Protein AF-A0A537UL34-F1 (afdb_monomer_lite)

pLDDT: mean 75.25, std 27.92, range [28.16, 98.88]

Structure (mmCIF, N/CA/C/O backbone):
data_AF-A0A537UL34-F1
#
_entry.id   AF-A0A537UL34-F1
#
loop_
_atom_site.group_PDB
_atom_site.id
_atom_site.type_symbol
_atom_site.label_atom_id
_atom_site.label_alt_id
_atom_site.label_comp_id
_atom_site.label_asym_id
_atom_site.label_entity_id
_atom_site.label_seq_id
_atom_site.pdbx_PDB_ins_code
_atom_site.Cartn_x
_atom_site.Cartn_y
_atom_site.Cartn_z
_atom_site.occupancy
_atom_site.B_iso_or_equiv
_atom_site.auth_seq_id
_atom_site.auth_comp_id
_atom_site.auth_asym_id
_atom_site.auth_atom_id
_atom_site.pdbx_PDB_model_num
ATOM 1 N N . MET A 1 1 ? 27.614 1.076 -24.228 1.00 45.06 1 MET A N 1
ATOM 2 C CA . MET A 1 1 ? 27.995 2.197 -23.346 1.00 45.06 1 MET A CA 1
ATOM 3 C C . MET A 1 1 ? 27.830 3.492 -24.132 1.00 45.06 1 MET A C 1
ATOM 5 O O . MET A 1 1 ? 28.681 3.811 -24.947 1.00 45.06 1 MET A O 1
ATOM 9 N N . GLN A 1 2 ? 26.695 4.164 -23.942 1.00 28.16 2 GLN A N 1
ATOM 10 C CA . GLN A 1 2 ? 26.437 5.573 -24.262 1.00 28.16 2 GLN A CA 1
ATOM 11 C C . GLN A 1 2 ? 25.404 6.067 -23.234 1.00 28.16 2 GLN A C 1
ATOM 13 O O . GLN A 1 2 ? 24.505 5.288 -22.909 1.00 28.16 2 GLN A O 1
ATOM 18 N N . PRO A 1 3 ? 25.527 7.280 -22.670 1.00 38.56 3 PRO A N 1
ATOM 19 C CA . PRO A 1 3 ? 24.549 7.777 -21.715 1.00 38.56 3 PRO A CA 1
ATOM 20 C C . PRO A 1 3 ? 23.365 8.402 -22.462 1.00 38.56 3 PRO A C 1
ATOM 22 O O . PRO A 1 3 ? 23.541 9.311 -23.269 1.00 38.56 3 PRO A O 1
ATOM 25 N N . ILE A 1 4 ? 22.157 7.912 -22.183 1.00 37.34 4 ILE A N 1
ATOM 26 C CA . ILE A 1 4 ? 20.908 8.566 -22.581 1.00 37.34 4 ILE A CA 1
ATOM 27 C C . ILE A 1 4 ? 20.624 9.627 -21.517 1.00 37.34 4 ILE A C 1
ATOM 29 O O . ILE A 1 4 ? 20.385 9.306 -20.353 1.00 37.34 4 ILE A O 1
ATOM 33 N N . ALA A 1 5 ? 20.716 10.895 -21.909 1.00 36.81 5 ALA A N 1
ATOM 34 C CA . ALA A 1 5 ? 20.291 12.020 -21.093 1.00 36.81 5 ALA A CA 1
ATOM 35 C C . ALA A 1 5 ? 18.759 12.000 -20.981 1.00 36.81 5 ALA A C 1
ATOM 37 O O . ALA A 1 5 ? 18.060 12.155 -21.979 1.00 36.81 5 ALA A O 1
ATOM 38 N N . HIS A 1 6 ? 18.240 11.791 -19.772 1.00 42.97 6 HIS A N 1
ATOM 39 C CA . HIS A 1 6 ? 16.836 12.040 -19.463 1.00 42.97 6 HIS A CA 1
ATOM 40 C C . HIS A 1 6 ? 16.703 13.446 -18.876 1.00 42.97 6 HIS A C 1
ATOM 42 O O . HIS A 1 6 ? 16.921 13.673 -17.685 1.00 42.97 6 HIS A O 1
ATOM 48 N N . ASP A 1 7 ? 16.330 14.388 -19.739 1.00 43.25 7 ASP A N 1
ATOM 49 C CA . ASP A 1 7 ? 15.803 15.694 -19.359 1.00 43.25 7 ASP A CA 1
ATOM 50 C C . ASP A 1 7 ? 14.415 15.514 -18.733 1.00 43.25 7 ASP A C 1
ATOM 52 O O . ASP A 1 7 ? 13.407 15.510 -19.433 1.00 43.25 7 ASP A O 1
ATOM 56 N N . ASN A 1 8 ? 14.351 15.312 -17.411 1.00 42.69 8 ASN A N 1
ATOM 57 C CA . ASN A 1 8 ? 13.134 15.581 -16.632 1.00 42.69 8 ASN A CA 1
ATOM 58 C C . ASN A 1 8 ? 13.382 15.683 -15.114 1.00 42.69 8 ASN A C 1
ATOM 60 O O . ASN A 1 8 ? 12.708 15.054 -14.300 1.00 42.69 8 ASN A O 1
ATOM 64 N N . VAL A 1 9 ? 14.326 16.541 -14.702 1.00 45.41 9 VAL A N 1
ATOM 65 C CA . VAL A 1 9 ? 14.494 16.919 -13.282 1.00 45.41 9 VAL A CA 1
ATOM 66 C C . VAL A 1 9 ? 14.360 18.439 -13.043 1.00 45.41 9 VAL A C 1
ATOM 68 O O . VAL A 1 9 ? 15.338 19.071 -12.642 1.00 45.41 9 VAL A O 1
ATOM 71 N N . PRO A 1 10 ? 13.178 19.075 -13.219 1.00 32.47 10 PRO A N 1
ATOM 72 C CA . PRO A 1 10 ? 12.971 20.434 -12.702 1.00 32.47 10 PRO A CA 1
ATOM 73 C C . PRO A 1 10 ? 12.380 20.459 -11.281 1.00 32.47 10 PRO A C 1
ATOM 75 O O . PRO A 1 10 ? 12.634 21.397 -10.530 1.00 32.47 10 PRO A O 1
ATOM 78 N N . ALA A 1 11 ? 11.625 19.434 -10.865 1.00 41.28 11 ALA A N 1
ATOM 79 C CA . ALA A 1 11 ? 10.832 19.506 -9.629 1.00 41.28 11 ALA A CA 1
ATOM 80 C C . ALA A 1 11 ? 11.654 19.320 -8.337 1.00 41.28 11 ALA A C 1
ATOM 82 O O . ALA A 1 11 ? 11.392 19.978 -7.334 1.00 41.28 11 ALA A O 1
ATOM 83 N N . VAL A 1 12 ? 12.694 18.477 -8.358 1.00 38.00 12 VAL A N 1
ATOM 84 C CA . VAL A 1 12 ? 13.489 18.157 -7.152 1.00 38.00 12 VAL A CA 1
ATOM 85 C C . VAL A 1 12 ? 14.507 19.258 -6.814 1.00 38.00 12 VAL A C 1
ATOM 87 O O . VAL A 1 12 ? 14.859 19.449 -5.653 1.00 38.00 12 VAL A O 1
ATOM 90 N N . ARG A 1 13 ? 14.944 20.053 -7.802 1.00 33.69 13 ARG A N 1
ATOM 91 C CA . ARG A 1 13 ? 15.904 21.153 -7.587 1.00 33.69 13 ARG A CA 1
ATOM 92 C C . ARG A 1 13 ? 15.273 22.427 -7.014 1.00 33.69 13 ARG A C 1
ATOM 94 O O . ARG A 1 13 ? 15.979 23.197 -6.369 1.00 33.69 13 ARG A O 1
ATOM 101 N N . ALA A 1 14 ? 13.971 22.643 -7.202 1.00 36.12 14 ALA A N 1
ATOM 102 C CA . ALA A 1 14 ? 13.296 23.864 -6.756 1.00 36.12 14 ALA A CA 1
ATOM 103 C C . ALA A 1 14 ? 13.052 23.917 -5.233 1.00 36.12 14 ALA A C 1
ATOM 105 O O . ALA A 1 14 ? 12.992 25.001 -4.662 1.00 36.12 14 ALA A O 1
ATOM 106 N N . ALA A 1 15 ? 12.975 22.767 -4.554 1.00 37.50 15 ALA A N 1
ATOM 107 C CA . ALA A 1 15 ? 12.691 22.708 -3.116 1.00 37.50 15 ALA A CA 1
ATOM 108 C C . ALA A 1 15 ? 13.912 22.985 -2.212 1.00 37.50 15 ALA A C 1
ATOM 110 O O . ALA A 1 15 ? 13.750 23.207 -1.015 1.00 37.50 15 ALA A O 1
ATOM 111 N N . LEU A 1 16 ? 15.132 22.989 -2.763 1.00 36.75 16 LEU A N 1
ATOM 112 C CA . LEU A 1 16 ? 16.379 23.101 -1.989 1.00 36.75 16 LEU A CA 1
ATOM 113 C C . LEU A 1 16 ? 17.015 24.504 -2.007 1.00 36.75 16 LEU A C 1
ATOM 115 O O . LEU A 1 16 ? 18.078 24.687 -1.419 1.00 36.75 16 LEU A O 1
ATOM 119 N N . LEU A 1 17 ? 16.396 25.499 -2.659 1.00 37.88 17 LEU A N 1
ATOM 120 C CA . LEU A 1 17 ? 17.008 26.820 -2.887 1.00 37.88 17 LEU A CA 1
ATOM 121 C C . LEU A 1 17 ? 16.153 28.036 -2.479 1.00 37.88 17 LEU A C 1
ATOM 123 O O . LEU A 1 17 ? 16.439 29.145 -2.922 1.00 37.88 17 LEU A O 1
ATOM 127 N N . SER A 1 18 ? 15.154 27.896 -1.602 1.00 30.20 18 SER A N 1
ATOM 128 C CA . SER A 1 18 ? 14.473 29.070 -1.020 1.00 30.20 18 SER A CA 1
ATOM 129 C C . SER A 1 18 ? 15.089 29.484 0.326 1.00 30.20 18 SER A C 1
ATOM 131 O O . SER A 1 18 ? 14.966 28.741 1.301 1.00 30.20 18 SER A O 1
ATOM 133 N N . PRO A 1 19 ? 15.700 30.681 0.442 1.00 38.06 19 PRO A N 1
ATOM 134 C CA . PRO A 1 19 ? 16.161 31.218 1.713 1.00 38.06 19 PRO A CA 1
ATOM 135 C C . PRO A 1 19 ? 15.055 32.070 2.346 1.00 38.06 19 PRO A C 1
ATOM 137 O O . PRO A 1 19 ? 15.011 33.281 2.157 1.00 38.06 19 PRO A O 1
ATOM 140 N N . ALA A 1 20 ? 14.153 31.455 3.110 1.00 38.28 20 ALA A N 1
ATOM 141 C CA . ALA A 1 20 ? 13.268 32.192 4.012 1.00 38.28 20 ALA A CA 1
ATOM 142 C C . ALA A 1 20 ? 12.660 31.262 5.067 1.00 38.28 20 ALA A C 1
ATOM 144 O O . ALA A 1 20 ? 11.722 30.534 4.772 1.00 38.28 20 ALA A O 1
ATOM 145 N N . LEU A 1 21 ? 13.206 31.303 6.287 1.00 34.72 21 LEU A N 1
ATOM 146 C CA . LEU A 1 21 ? 12.480 31.286 7.570 1.00 34.72 21 LEU A CA 1
ATOM 147 C C . LEU A 1 21 ? 13.505 31.183 8.705 1.00 34.72 21 LEU A C 1
ATOM 149 O O . LEU A 1 21 ? 13.812 30.124 9.244 1.00 34.72 21 LEU A O 1
ATOM 153 N N . ASN A 1 22 ? 14.069 32.337 9.046 1.00 34.34 22 ASN A N 1
ATOM 154 C CA . ASN A 1 22 ? 14.888 32.520 10.232 1.00 34.34 22 ASN A CA 1
ATOM 155 C C . ASN A 1 22 ? 13.948 32.892 11.390 1.00 34.34 22 ASN A C 1
ATOM 157 O O . ASN A 1 22 ? 13.592 34.057 11.542 1.00 34.34 22 ASN A O 1
ATOM 161 N N . VAL A 1 23 ? 13.514 31.913 12.189 1.00 33.72 23 VAL A N 1
ATOM 162 C CA . VAL A 1 23 ? 12.801 32.163 13.455 1.00 33.72 23 VAL A CA 1
ATOM 163 C C . VAL A 1 23 ? 13.740 31.822 14.606 1.00 33.72 23 VAL A C 1
ATOM 165 O O . VAL A 1 23 ? 13.768 30.717 15.142 1.00 33.72 23 VAL A O 1
ATOM 168 N N . LYS A 1 24 ? 14.550 32.814 14.982 1.00 32.34 24 LYS A N 1
ATOM 169 C CA . LYS A 1 24 ? 15.199 32.884 16.292 1.00 32.34 24 LYS A CA 1
ATOM 170 C C . LYS A 1 24 ? 14.232 33.576 17.251 1.00 32.34 24 LYS A C 1
ATOM 172 O O . LYS A 1 24 ? 14.228 34.798 17.345 1.00 32.34 24 LYS A O 1
ATOM 177 N N . THR A 1 25 ? 13.491 32.793 18.025 1.00 31.88 25 THR A N 1
ATOM 178 C CA . THR A 1 25 ? 12.839 33.294 19.242 1.00 31.88 25 THR A CA 1
ATOM 179 C C . THR A 1 25 ? 13.166 32.337 20.378 1.00 31.88 25 THR A C 1
ATOM 181 O O . THR A 1 25 ? 12.429 31.403 20.671 1.00 31.88 25 THR A O 1
ATOM 184 N N . ARG A 1 26 ? 14.334 32.534 21.002 1.00 33.81 26 ARG A N 1
ATOM 185 C CA . ARG A 1 26 ? 14.644 31.959 22.316 1.00 33.81 26 ARG A CA 1
ATOM 186 C C . ARG A 1 26 ? 14.578 33.071 23.350 1.00 33.81 26 ARG A C 1
ATOM 188 O O . ARG A 1 26 ? 15.404 33.979 23.367 1.00 33.81 26 ARG A O 1
ATOM 195 N N . SER A 1 27 ? 13.564 32.951 24.192 1.00 31.50 27 SER A N 1
ATOM 196 C CA . SER A 1 27 ? 13.316 33.693 25.418 1.00 31.50 27 SER A CA 1
ATOM 197 C C . SER A 1 27 ? 14.549 33.743 26.328 1.00 31.50 27 SER A C 1
ATOM 199 O O . SER A 1 27 ? 15.050 32.708 26.772 1.00 31.50 27 SER A O 1
ATOM 201 N N . ARG A 1 28 ? 14.987 34.958 26.666 1.00 31.55 28 ARG A N 1
ATOM 202 C CA . ARG A 1 28 ? 15.777 35.264 27.862 1.00 31.55 28 ARG A CA 1
ATOM 203 C C . ARG A 1 28 ? 14.984 36.269 28.682 1.00 31.55 28 ARG A C 1
ATOM 205 O O . ARG A 1 28 ? 14.820 37.398 28.247 1.00 31.55 28 ARG A O 1
ATOM 212 N N . LEU A 1 29 ? 14.545 35.849 29.861 1.00 31.16 29 LEU A N 1
ATOM 213 C CA . LEU A 1 29 ? 14.332 36.707 31.023 1.00 31.16 29 LEU A CA 1
ATOM 214 C C . LEU A 1 29 ? 14.460 35.799 32.249 1.00 31.16 29 LEU A C 1
ATOM 216 O O . LEU A 1 29 ? 13.559 35.037 32.585 1.00 31.16 29 LEU A O 1
ATOM 220 N N . GLN A 1 30 ? 15.652 35.819 32.845 1.00 33.12 30 GLN A N 1
ATOM 221 C CA . GLN A 1 30 ? 15.888 35.327 34.196 1.00 33.12 30 GLN A CA 1
ATOM 222 C C . GLN A 1 30 ? 15.667 36.477 35.186 1.00 33.12 30 GLN A C 1
ATOM 224 O O . GLN A 1 30 ? 16.131 37.590 34.958 1.00 33.12 30 GLN A O 1
ATOM 229 N N . SER A 1 31 ? 15.000 36.125 36.287 1.00 31.94 31 SER A N 1
ATOM 230 C CA . SER A 1 31 ? 15.188 36.586 37.671 1.00 31.94 31 SER A CA 1
ATOM 231 C C . SER A 1 31 ? 15.211 38.085 37.999 1.00 31.94 31 SER A C 1
ATOM 233 O O . SER A 1 31 ? 16.190 38.779 37.742 1.00 31.94 31 SER A O 1
ATOM 235 N N . SER A 1 32 ? 14.233 38.522 38.795 1.00 30.08 32 SER A N 1
ATOM 236 C CA . SER A 1 32 ? 14.457 39.111 40.132 1.00 30.08 32 SER A CA 1
ATOM 237 C C . SER A 1 32 ? 13.112 39.456 40.788 1.00 30.08 32 SER A C 1
ATOM 239 O O . SER A 1 32 ? 12.187 39.863 40.094 1.00 30.08 32 SER A O 1
ATOM 241 N N . GLY A 1 33 ? 12.992 39.307 42.115 1.00 28.50 33 GLY A N 1
ATOM 242 C CA . GLY A 1 33 ? 11.906 39.960 42.865 1.00 28.50 33 GLY A CA 1
ATOM 243 C C . GLY A 1 33 ? 11.253 39.170 44.002 1.00 28.50 33 GLY A C 1
ATOM 244 O O . GLY A 1 33 ? 10.164 38.649 43.837 1.00 28.50 33 GLY A O 1
ATOM 245 N N . ARG A 1 34 ? 11.930 39.148 45.156 1.00 30.70 34 ARG A N 1
ATOM 246 C CA . ARG A 1 34 ? 11.415 39.246 46.542 1.00 30.70 34 ARG A CA 1
ATOM 247 C C . ARG A 1 34 ? 10.073 38.602 46.953 1.00 30.70 34 ARG A C 1
ATOM 249 O O . ARG A 1 34 ? 8.994 39.040 46.585 1.00 30.70 34 ARG A O 1
ATOM 256 N N . ALA A 1 35 ? 10.231 37.696 47.923 1.00 31.41 35 ALA A N 1
ATOM 257 C CA . ALA A 1 35 ? 9.459 37.491 49.154 1.00 31.41 35 ALA A CA 1
ATOM 258 C C . ALA A 1 35 ? 8.193 38.344 49.378 1.00 31.41 35 ALA A C 1
ATOM 260 O O . ALA A 1 35 ? 8.270 39.546 49.628 1.00 31.41 35 ALA A O 1
ATOM 261 N N . GLY A 1 36 ? 7.056 37.652 49.461 1.00 30.45 36 GLY A N 1
ATOM 262 C CA . GLY A 1 36 ? 5.841 38.106 50.129 1.00 30.45 36 GLY A CA 1
ATOM 263 C C . GLY A 1 36 ? 5.266 36.945 50.936 1.00 30.45 36 GLY A C 1
ATOM 264 O O . GLY A 1 36 ? 4.825 35.949 50.369 1.00 30.45 36 GLY A O 1
ATOM 265 N N . SER A 1 37 ? 5.337 37.046 52.260 1.00 31.69 37 SER A N 1
ATOM 266 C CA . SER A 1 37 ? 4.681 36.142 53.197 1.00 31.69 37 SER A CA 1
ATOM 267 C C . SER A 1 37 ? 3.180 36.421 53.203 1.00 31.69 37 SER A C 1
ATOM 269 O O . SER A 1 37 ? 2.757 37.559 53.400 1.00 31.69 37 SER A O 1
ATOM 271 N N . VAL A 1 38 ? 2.362 35.384 53.031 1.00 34.00 38 VAL A N 1
ATOM 272 C CA . VAL A 1 38 ? 0.925 35.468 53.305 1.00 34.00 38 VAL A CA 1
ATOM 273 C C . VAL A 1 38 ? 0.593 34.437 54.370 1.00 34.00 38 VAL A C 1
ATOM 275 O O . VAL A 1 38 ? 0.849 33.245 54.221 1.00 34.00 38 VAL A O 1
ATOM 278 N N . ARG A 1 39 ? 0.112 34.976 55.489 1.00 31.16 39 ARG A N 1
ATOM 279 C CA . ARG A 1 39 ? -0.271 34.288 56.714 1.00 31.16 39 ARG A CA 1
ATOM 280 C C . ARG A 1 39 ? -1.448 33.349 56.476 1.00 31.16 39 ARG A C 1
ATOM 282 O O . ARG A 1 39 ? -2.419 33.693 55.812 1.00 31.16 39 ARG A O 1
ATOM 289 N N . GLU A 1 40 ? -1.344 32.204 57.124 1.00 34.22 40 GLU A N 1
ATOM 290 C CA . GLU A 1 40 ? -2.384 31.215 57.349 1.00 34.22 40 GLU A CA 1
ATOM 291 C C . GLU A 1 40 ? -3.442 31.802 58.303 1.00 34.22 40 GLU A C 1
ATOM 293 O O . GLU A 1 40 ? -3.151 32.091 59.466 1.00 34.22 40 GLU A O 1
ATOM 298 N N . GLU A 1 41 ? -4.664 32.036 57.815 1.00 31.44 41 GLU A N 1
ATOM 299 C CA . GLU A 1 41 ? -5.784 32.494 58.646 1.00 31.44 41 GLU A CA 1
ATOM 300 C C . GLU A 1 41 ? -6.770 31.340 58.866 1.00 31.44 41 GLU A C 1
ATOM 302 O O . GLU A 1 41 ? -7.665 31.057 58.071 1.00 31.44 41 GLU A O 1
ATOM 307 N N . SER A 1 42 ? -6.563 30.663 59.994 1.00 33.81 42 SER A N 1
ATOM 308 C CA . SER A 1 42 ? -7.492 29.727 60.621 1.00 33.81 42 SER A CA 1
ATOM 309 C C . SER A 1 42 ? -8.799 30.442 60.973 1.00 33.81 42 SER A C 1
ATOM 311 O O . SER A 1 42 ? -8.865 31.216 61.929 1.00 33.81 42 SER A O 1
ATOM 313 N N . ARG A 1 43 ? -9.865 30.164 60.215 1.00 33.28 43 ARG A N 1
ATOM 314 C CA . ARG A 1 43 ? -11.238 30.525 60.588 1.00 33.28 43 ARG A CA 1
ATOM 315 C C . ARG A 1 43 ? -12.033 29.268 60.905 1.00 33.28 43 ARG A C 1
ATOM 317 O O . ARG A 1 43 ? -12.562 28.593 60.027 1.00 33.28 43 ARG A O 1
ATOM 324 N N . ARG A 1 44 ? -12.125 28.983 62.206 1.00 32.44 44 ARG A N 1
ATOM 325 C CA . ARG A 1 44 ? -13.109 28.066 62.789 1.00 32.44 44 ARG A CA 1
ATOM 326 C C . ARG A 1 44 ? -14.513 28.584 62.474 1.00 32.44 44 ARG A C 1
ATOM 328 O O . ARG A 1 44 ? -14.865 29.684 62.889 1.00 32.44 44 ARG A O 1
ATOM 335 N N . THR A 1 45 ? -15.315 27.780 61.787 1.00 36.03 45 THR A N 1
ATOM 336 C CA . THR A 1 45 ? -16.774 27.948 61.713 1.00 36.03 45 THR A CA 1
ATOM 337 C C . THR A 1 45 ? -17.444 26.864 62.571 1.00 36.03 45 THR A C 1
ATOM 339 O O . THR A 1 45 ? -16.944 25.738 62.622 1.00 36.03 45 THR A O 1
ATOM 342 N N . PRO A 1 46 ? -18.511 27.201 63.318 1.00 33.78 46 PRO A N 1
ATOM 343 C CA . PRO A 1 46 ? -19.094 26.336 64.339 1.00 33.78 46 PRO A CA 1
ATOM 344 C C . PRO A 1 46 ? -19.924 25.193 63.740 1.00 33.78 46 PRO A C 1
ATOM 346 O O . PRO A 1 46 ? -20.445 25.289 62.631 1.00 33.78 46 PRO A O 1
ATOM 349 N N . GLY A 1 47 ? -20.016 24.102 64.503 1.00 34.28 47 GLY A N 1
ATOM 350 C CA . GLY A 1 47 ? -20.598 22.829 64.090 1.00 34.28 47 GLY A CA 1
ATOM 351 C C . GLY A 1 47 ? -22.040 22.922 63.592 1.00 34.28 47 GLY A C 1
ATOM 352 O O . GLY A 1 47 ? -22.883 23.590 64.188 1.00 34.28 47 GLY A O 1
ATOM 353 N N . LEU A 1 48 ? -22.316 22.177 62.520 1.00 33.12 48 LEU A N 1
ATOM 354 C CA . LEU A 1 48 ? -23.656 21.948 62.000 1.00 33.12 48 LEU A CA 1
ATOM 355 C C . LEU A 1 48 ? -23.966 20.448 62.038 1.00 33.12 48 LEU A C 1
ATOM 357 O O . LEU A 1 48 ? -23.188 19.611 61.586 1.00 33.12 48 LEU A O 1
ATOM 361 N N . ALA A 1 49 ? -25.104 20.141 62.652 1.00 36.72 49 ALA A N 1
ATOM 362 C CA . ALA A 1 49 ? -25.567 18.816 63.021 1.00 36.72 49 ALA A CA 1
ATOM 363 C C . ALA A 1 49 ? -25.722 17.853 61.830 1.00 36.72 49 ALA A C 1
ATOM 365 O O . ALA A 1 49 ? -26.301 18.187 60.796 1.00 36.72 49 ALA A O 1
ATOM 366 N N . ILE A 1 50 ? -25.282 16.608 62.034 1.00 34.28 50 ILE A N 1
ATOM 367 C CA . ILE A 1 50 ? -25.510 15.488 61.119 1.00 34.28 50 ILE A CA 1
ATOM 368 C C . ILE A 1 50 ? -27.004 15.132 61.146 1.00 34.28 50 ILE A C 1
ATOM 370 O O . ILE A 1 50 ? -27.477 14.448 62.053 1.00 34.28 50 ILE A O 1
ATOM 374 N N . ARG A 1 51 ? -27.759 15.559 60.128 1.00 36.12 51 ARG A N 1
ATOM 375 C CA . ARG A 1 51 ? -29.035 14.924 59.770 1.00 36.12 51 ARG A CA 1
ATOM 376 C C . ARG A 1 51 ? -28.744 13.759 58.825 1.00 36.12 51 ARG A C 1
ATOM 378 O O . ARG A 1 51 ? -28.255 13.965 57.719 1.00 36.12 51 ARG A O 1
ATOM 385 N N . ARG A 1 52 ? -29.070 12.531 59.246 1.00 37.72 52 ARG A N 1
ATOM 386 C CA . ARG A 1 52 ? -29.106 11.348 58.371 1.00 37.72 52 ARG A CA 1
ATOM 387 C C . ARG A 1 52 ? -30.245 11.507 57.357 1.00 37.72 52 ARG A C 1
ATOM 389 O O . ARG A 1 52 ? -31.379 11.132 57.632 1.00 37.72 52 ARG A O 1
ATOM 396 N N . GLY A 1 53 ? -29.936 12.087 56.203 1.00 34.84 53 GLY A N 1
ATOM 397 C CA . GLY A 1 53 ? -30.772 12.050 55.007 1.00 34.84 53 GLY A CA 1
ATOM 398 C C . GLY A 1 53 ? -30.218 11.016 54.034 1.00 34.84 53 GLY A C 1
ATOM 399 O O . GLY A 1 53 ? -29.053 11.092 53.655 1.00 34.84 53 GLY A O 1
ATOM 400 N N . SER A 1 54 ? -31.042 10.041 53.652 1.00 46.28 54 SER A N 1
ATOM 401 C CA . SER A 1 54 ? -30.757 9.095 52.572 1.00 46.28 54 SER A CA 1
ATOM 402 C C . SER A 1 54 ? -30.675 9.859 51.247 1.00 46.28 54 SER A C 1
ATOM 404 O O . SER A 1 54 ? -31.689 10.114 50.597 1.00 46.28 54 SER A O 1
ATOM 406 N N . ALA A 1 55 ? -29.470 10.291 50.878 1.00 38.72 55 ALA A N 1
ATOM 407 C CA . ALA A 1 55 ? -29.191 10.821 49.556 1.00 38.72 55 ALA A CA 1
ATOM 408 C C . ALA A 1 55 ? -29.059 9.634 48.598 1.00 38.72 55 ALA A C 1
ATOM 410 O O . ALA A 1 55 ? -28.061 8.914 48.614 1.00 38.72 55 ALA A O 1
ATOM 411 N N . ARG A 1 56 ? -30.083 9.414 47.766 1.00 43.19 56 ARG A N 1
ATOM 412 C CA . ARG A 1 56 ? -29.916 8.626 46.541 1.00 43.19 56 ARG A CA 1
ATOM 413 C C . ARG A 1 56 ? -28.815 9.301 45.730 1.00 43.19 56 ARG A C 1
ATOM 415 O O . ARG A 1 56 ? -28.991 10.442 45.309 1.00 43.19 56 ARG A O 1
ATOM 422 N N . LEU A 1 57 ? -27.700 8.601 45.529 1.00 38.25 57 LEU A N 1
ATOM 423 C CA . LEU A 1 57 ? -26.749 8.949 44.481 1.00 38.25 57 LEU A CA 1
ATOM 424 C C . LEU A 1 57 ? -27.514 8.908 43.155 1.00 38.25 57 LEU A C 1
ATOM 426 O O . LEU A 1 57 ? -27.890 7.837 42.681 1.00 38.25 57 LEU A O 1
ATOM 430 N N . LEU A 1 58 ? -27.778 10.076 42.577 1.00 39.22 58 LEU A N 1
ATOM 431 C CA . LEU A 1 58 ? -28.028 10.163 41.146 1.00 39.22 58 LEU A CA 1
ATOM 432 C C . LEU A 1 58 ? -26.712 9.772 40.457 1.00 39.22 58 LEU A C 1
ATOM 434 O O . LEU A 1 58 ? -25.663 10.262 40.888 1.00 39.22 58 LEU A O 1
ATOM 438 N N . PRO A 1 59 ? -26.719 8.896 39.437 1.00 36.75 59 PRO A N 1
ATOM 439 C CA . PRO A 1 59 ? -25.510 8.635 38.680 1.00 36.75 59 PRO A CA 1
ATOM 440 C C . PRO A 1 59 ? -25.083 9.956 38.046 1.00 36.75 59 PRO A C 1
ATOM 442 O O . PRO A 1 59 ? -25.862 10.586 37.327 1.00 36.75 59 PRO A O 1
ATOM 445 N N . LEU A 1 60 ? -23.864 10.395 38.354 1.00 39.47 60 LEU A N 1
ATOM 446 C CA . LEU A 1 60 ? -23.188 11.414 37.568 1.00 39.47 60 LEU A CA 1
ATOM 447 C C . LEU A 1 60 ? -23.193 10.906 36.126 1.00 39.47 60 LEU A C 1
ATOM 449 O O . LEU A 1 60 ? -22.650 9.838 35.851 1.00 39.47 60 LEU A O 1
ATOM 453 N N . MET A 1 61 ? -23.867 11.633 35.233 1.00 36.09 61 MET A N 1
ATOM 454 C CA . MET A 1 61 ? -23.683 11.458 33.798 1.00 36.09 61 MET A CA 1
ATOM 455 C C . MET A 1 61 ? -22.195 11.667 33.541 1.00 36.09 61 MET A C 1
ATOM 457 O O . MET A 1 61 ? -21.701 12.790 33.648 1.00 36.09 61 MET A O 1
ATOM 461 N N . GLU A 1 62 ? -21.478 10.580 33.272 1.00 39.62 62 GLU A N 1
ATOM 462 C CA . GLU A 1 62 ? -20.147 10.655 32.695 1.00 39.62 62 GLU A CA 1
ATOM 463 C C . GLU A 1 62 ? -20.300 11.428 31.387 1.00 39.62 62 GLU A C 1
ATOM 465 O O . GLU A 1 62 ? -20.923 10.972 30.428 1.00 39.62 62 GLU A O 1
ATOM 470 N N . SER A 1 63 ? -19.803 12.661 31.376 1.00 38.19 63 SER A N 1
ATOM 471 C CA . SER A 1 63 ? -19.566 13.365 30.133 1.00 38.19 63 SER A CA 1
ATOM 472 C C . SER A 1 63 ? -18.540 12.536 29.370 1.00 38.19 63 SER A C 1
ATOM 474 O O . SER A 1 63 ? -17.378 12.489 29.779 1.00 38.19 63 SER A O 1
ATOM 476 N N . GLU A 1 64 ? -18.952 11.877 28.288 1.00 45.75 64 GLU A N 1
ATOM 477 C CA . GLU A 1 64 ? -18.030 11.328 27.295 1.00 45.75 64 GLU A CA 1
ATOM 478 C C . GLU A 1 64 ? -17.317 12.507 26.614 1.00 45.75 64 GLU A C 1
ATOM 480 O O . GLU A 1 64 ? -17.638 12.932 25.507 1.00 45.75 64 GLU A O 1
ATOM 485 N N . THR A 1 65 ? -16.362 13.111 27.316 1.00 47.34 65 THR A N 1
ATOM 486 C CA . THR A 1 65 ? -15.357 13.962 26.694 1.00 47.34 65 THR A CA 1
ATOM 487 C C . THR A 1 65 ? -14.509 13.047 25.826 1.00 47.34 65 THR A C 1
ATOM 489 O O . THR A 1 65 ? -13.849 12.151 26.352 1.00 47.34 65 THR A O 1
ATOM 492 N N . GLY A 1 66 ? -14.601 13.255 24.510 1.00 45.75 66 GLY A N 1
ATOM 493 C CA . GLY A 1 66 ? -13.979 12.454 23.460 1.00 45.75 66 GLY A CA 1
ATOM 494 C C . GLY A 1 66 ? -12.563 12.009 23.804 1.00 45.75 66 GLY A C 1
ATOM 495 O O . GLY A 1 66 ? -11.615 12.788 23.751 1.00 45.75 66 GLY A O 1
ATOM 496 N N . MET A 1 67 ? -12.453 10.733 24.151 1.00 43.28 67 MET A N 1
ATOM 497 C CA . MET A 1 67 ? -11.211 9.988 24.238 1.00 43.28 67 MET A CA 1
ATOM 498 C C . MET A 1 67 ? -11.228 9.033 23.046 1.00 43.28 67 MET A C 1
ATOM 500 O O . MET A 1 67 ? -12.213 8.312 22.876 1.00 43.28 67 MET A O 1
ATOM 504 N N . ASP A 1 68 ? -10.189 9.080 22.207 1.00 53.91 68 ASP A N 1
ATOM 505 C CA . ASP A 1 68 ? -10.036 8.269 20.993 1.00 53.91 68 ASP A CA 1
ATOM 506 C C . ASP A 1 68 ? -10.546 6.842 21.200 1.00 53.91 68 ASP A C 1
ATOM 508 O O . ASP A 1 68 ? -9.964 6.042 21.942 1.00 53.91 68 ASP A O 1
ATOM 512 N N . ARG A 1 69 ? -11.658 6.505 20.544 1.00 64.06 69 ARG A N 1
ATOM 513 C CA . ARG A 1 69 ? -12.194 5.151 20.600 1.00 64.06 69 ARG A CA 1
ATOM 514 C C . ARG A 1 69 ? -11.290 4.274 19.741 1.00 64.06 69 ARG A C 1
ATOM 516 O O . ARG A 1 69 ? -11.462 4.181 18.528 1.00 64.06 69 ARG A O 1
ATOM 523 N N . VAL A 1 70 ? -10.304 3.640 20.372 1.00 68.31 70 VAL A N 1
ATOM 524 C CA . VAL A 1 70 ? -9.493 2.599 19.733 1.00 68.31 70 VAL A CA 1
ATOM 525 C C . VAL A 1 70 ? -10.452 1.534 19.202 1.00 68.31 70 VAL A C 1
ATOM 527 O O . VAL A 1 70 ? -11.170 0.902 19.981 1.00 68.31 70 VAL A O 1
ATOM 530 N N . ARG A 1 71 ? -10.495 1.355 17.874 1.00 77.25 71 ARG A N 1
ATOM 531 C CA . ARG A 1 71 ? -11.352 0.339 17.247 1.00 77.25 71 ARG A CA 1
ATOM 532 C C . ARG A 1 71 ? -11.018 -1.029 17.830 1.00 77.25 71 ARG A C 1
ATOM 534 O O . ARG A 1 71 ? -9.848 -1.399 17.952 1.00 77.25 71 ARG A O 1
ATOM 541 N N . SER A 1 72 ? -12.046 -1.805 18.148 1.00 85.12 72 SER A N 1
ATOM 542 C CA . SER A 1 72 ? -11.868 -3.181 18.590 1.00 85.12 72 SER A CA 1
ATOM 543 C C . SER A 1 72 ? -11.150 -4.003 17.516 1.00 85.12 72 SER A C 1
ATOM 545 O O . SER A 1 72 ? -11.255 -3.738 16.314 1.00 85.12 72 SER A O 1
ATOM 547 N N . GLN A 1 73 ? -10.457 -5.064 17.932 1.00 80.81 73 GLN A N 1
ATOM 548 C CA . GLN A 1 73 ? -9.793 -5.981 16.996 1.00 80.81 73 GLN A CA 1
ATOM 549 C C . GLN A 1 73 ? -10.762 -6.542 15.944 1.00 80.81 73 GLN A C 1
ATOM 551 O O . GLN A 1 73 ? -10.398 -6.722 14.784 1.00 80.81 73 GLN A O 1
ATOM 556 N N . ARG A 1 74 ? -12.024 -6.764 16.334 1.00 83.06 74 ARG A N 1
ATOM 557 C CA . ARG A 1 74 ? -13.079 -7.235 15.435 1.00 83.06 74 ARG A CA 1
ATOM 558 C C . ARG A 1 74 ? -13.423 -6.203 14.362 1.00 83.06 74 ARG A C 1
ATOM 560 O O . ARG A 1 74 ? -13.531 -6.571 13.198 1.00 83.06 74 ARG A O 1
ATOM 567 N N . GLU A 1 75 ? -13.563 -4.934 14.732 1.00 85.12 75 GLU A N 1
ATOM 568 C CA . GLU A 1 75 ? -13.849 -3.850 13.782 1.00 85.12 75 GLU A CA 1
ATOM 569 C C . GLU A 1 75 ? -12.690 -3.638 12.802 1.00 85.12 75 GLU A C 1
ATOM 571 O O . GLU A 1 75 ? -12.928 -3.432 11.609 1.00 85.12 75 GLU A O 1
ATOM 576 N N . ARG A 1 76 ? -11.437 -3.756 13.272 1.00 85.88 76 ARG A N 1
ATOM 577 C CA . ARG A 1 76 ? -10.253 -3.713 12.395 1.00 85.88 76 ARG A CA 1
ATOM 578 C C . ARG A 1 76 ? -10.229 -4.898 11.430 1.00 85.88 76 ARG A C 1
ATOM 580 O O . ARG A 1 76 ? -10.044 -4.699 10.234 1.00 85.88 76 ARG A O 1
ATOM 587 N N . ALA A 1 77 ? -10.497 -6.112 11.913 1.00 83.06 77 ALA A N 1
ATOM 588 C CA . ALA A 1 77 ? -10.582 -7.308 11.069 1.00 83.06 77 ALA A CA 1
ATOM 589 C C . ALA A 1 77 ? -11.712 -7.225 10.025 1.00 83.06 77 ALA A C 1
ATOM 591 O O . ALA A 1 77 ? -11.602 -7.780 8.935 1.00 83.06 77 ALA A O 1
ATOM 592 N N . GLN A 1 78 ? -12.795 -6.511 10.338 1.00 88.50 78 GLN A N 1
ATOM 593 C CA . GLN A 1 78 ? -13.902 -6.265 9.414 1.00 88.50 78 GLN A CA 1
ATOM 594 C C . GLN A 1 78 ? -13.619 -5.141 8.406 1.00 88.50 78 GLN A C 1
ATOM 596 O O . GLN A 1 78 ? -14.433 -4.946 7.502 1.00 88.50 78 GLN A O 1
ATOM 601 N N . MET A 1 79 ? -12.496 -4.421 8.537 1.00 93.62 79 MET A N 1
ATOM 602 C CA . MET A 1 79 ? -12.105 -3.297 7.673 1.00 93.62 79 MET A CA 1
ATOM 603 C C . MET A 1 79 ? -13.218 -2.247 7.531 1.00 93.62 79 MET A C 1
ATOM 605 O O . MET A 1 79 ? -13.435 -1.691 6.461 1.00 93.62 79 MET A O 1
ATOM 609 N N . GLY A 1 80 ? -13.992 -2.026 8.601 1.00 85.31 80 GLY A N 1
ATOM 610 C CA . GLY A 1 80 ? -15.118 -1.084 8.592 1.00 85.31 80 GLY A CA 1
ATOM 611 C C . GLY A 1 80 ? -16.282 -1.454 7.660 1.00 85.31 80 GLY A C 1
ATOM 612 O O . GLY A 1 80 ? -17.158 -0.625 7.440 1.00 85.31 80 GLY A O 1
ATOM 613 N N . SER A 1 81 ? -16.317 -2.677 7.122 1.00 91.25 81 SER A N 1
ATOM 614 C CA . SER A 1 81 ? -17.337 -3.137 6.176 1.00 91.25 81 SER A CA 1
ATOM 615 C C . SER A 1 81 ? -18.184 -4.269 6.763 1.00 91.25 81 SER A C 1
ATOM 617 O O . SER A 1 81 ? -17.675 -5.170 7.439 1.00 91.25 81 SER A O 1
ATOM 619 N N . ALA A 1 82 ? -19.481 -4.269 6.445 1.00 91.69 82 ALA A N 1
ATOM 620 C CA . ALA A 1 82 ? -20.414 -5.339 6.802 1.00 91.69 82 ALA A CA 1
ATOM 621 C C . ALA A 1 82 ? -20.342 -6.556 5.856 1.00 91.69 82 ALA A C 1
ATOM 623 O O . ALA A 1 82 ? -20.942 -7.594 6.141 1.00 91.69 82 ALA A O 1
ATOM 624 N N . ASN A 1 83 ? -19.604 -6.459 4.743 1.00 93.19 83 ASN A N 1
ATOM 625 C CA . ASN A 1 83 ? -19.512 -7.538 3.763 1.00 93.19 83 ASN A CA 1
ATOM 626 C C . ASN A 1 83 ? -18.878 -8.786 4.382 1.00 93.19 83 ASN A C 1
ATOM 628 O O . ASN A 1 83 ? -17.873 -8.707 5.092 1.00 93.19 83 ASN A O 1
ATOM 632 N N . ARG A 1 84 ? -19.458 -9.955 4.093 1.00 93.69 84 ARG A N 1
ATOM 633 C CA . ARG A 1 84 ? -18.937 -11.243 4.581 1.00 93.69 84 ARG A CA 1
ATOM 634 C C . ARG A 1 84 ? -17.634 -11.639 3.888 1.00 93.69 84 ARG A C 1
ATOM 636 O O . ARG A 1 84 ? -16.765 -12.218 4.529 1.00 93.69 84 ARG A O 1
ATOM 643 N N . LEU A 1 85 ? -17.517 -11.325 2.599 1.00 95.50 85 LEU A N 1
ATOM 644 C CA . LEU A 1 85 ? -16.297 -11.467 1.809 1.00 95.50 85 LEU A CA 1
ATOM 645 C C . LEU A 1 85 ? -15.670 -10.085 1.642 1.00 95.50 85 LEU A C 1
ATOM 647 O O . LEU A 1 85 ? -16.381 -9.139 1.314 1.00 95.50 85 LEU A O 1
ATOM 651 N N . LYS A 1 86 ? -14.360 -9.987 1.872 1.00 95.50 86 LYS A N 1
ATOM 652 C CA . LYS A 1 86 ? -13.591 -8.756 1.681 1.00 95.50 86 LYS A CA 1
ATOM 653 C C . LYS A 1 86 ? -12.902 -8.799 0.332 1.00 95.50 86 LYS A C 1
ATOM 655 O O . LYS A 1 86 ? -12.258 -9.798 0.008 1.00 95.50 86 LYS A O 1
ATOM 660 N N . LEU A 1 87 ? -13.046 -7.731 -0.436 1.00 97.25 87 LEU A N 1
ATOM 661 C CA . LEU A 1 87 ? -12.419 -7.574 -1.736 1.00 97.25 87 LEU A CA 1
ATOM 662 C C . LEU A 1 87 ? -11.347 -6.495 -1.648 1.00 97.25 87 LEU A C 1
ATOM 664 O O . LEU A 1 87 ? -11.484 -5.507 -0.925 1.00 97.25 87 LEU A O 1
ATOM 668 N N . GLY A 1 88 ? -10.268 -6.690 -2.400 1.00 97.69 88 GLY A N 1
ATOM 669 C CA . GLY A 1 88 ? -9.194 -5.718 -2.453 1.00 97.69 88 GLY A CA 1
ATOM 670 C C . GLY A 1 88 ? -8.474 -5.693 -3.786 1.00 97.69 88 GLY A C 1
ATOM 671 O O . GLY A 1 88 ? -8.486 -6.666 -4.544 1.00 97.69 88 GLY A O 1
ATOM 672 N N . LEU A 1 89 ? -7.848 -4.553 -4.064 1.00 98.19 89 LEU A N 1
ATOM 673 C CA . LEU A 1 89 ? -7.043 -4.337 -5.264 1.00 98.19 89 LEU A CA 1
ATOM 674 C C . LEU A 1 89 ? -5.569 -4.558 -4.941 1.00 98.19 89 LEU A C 1
ATOM 676 O O . LEU A 1 89 ? -5.074 -4.096 -3.912 1.00 98.19 89 LEU A O 1
ATOM 680 N N . PHE A 1 90 ? -4.857 -5.240 -5.836 1.00 98.12 90 PHE A N 1
ATOM 681 C CA . PHE A 1 90 ? -3.476 -5.647 -5.595 1.00 98.12 90 PHE A CA 1
ATOM 682 C C . PHE A 1 90 ? -2.513 -5.148 -6.674 1.00 98.12 90 PHE A C 1
ATOM 684 O O . PHE A 1 90 ? -2.717 -5.382 -7.864 1.00 98.12 90 PHE A O 1
ATOM 691 N N . GLY A 1 91 ? -1.421 -4.509 -6.242 1.00 97.38 91 GLY A N 1
ATOM 692 C CA . GLY A 1 91 ? -0.291 -4.147 -7.104 1.00 97.38 91 GLY A CA 1
ATOM 693 C C . GLY A 1 91 ? -0.480 -2.896 -7.959 1.00 97.38 91 GLY A C 1
ATOM 694 O O . GLY A 1 91 ? 0.236 -2.726 -8.940 1.00 97.38 91 GLY A O 1
ATOM 695 N N . ALA A 1 92 ? -1.410 -2.013 -7.588 1.00 97.75 92 ALA A N 1
ATOM 696 C CA . ALA A 1 92 ? -1.611 -0.734 -8.271 1.00 97.75 92 ALA A CA 1
ATOM 697 C C . ALA A 1 92 ? -0.414 0.230 -8.132 1.00 97.75 92 ALA A C 1
ATOM 699 O O . ALA A 1 92 ? -0.264 1.133 -8.947 1.00 97.75 92 ALA A O 1
ATOM 700 N N . ASN A 1 93 ? 0.459 0.017 -7.141 1.00 98.12 93 ASN A N 1
ATOM 701 C CA . ASN A 1 93 ? 1.653 0.828 -6.884 1.00 98.12 93 ASN A CA 1
ATOM 702 C C . ASN A 1 93 ? 2.823 0.571 -7.856 1.00 98.12 93 ASN A C 1
ATOM 704 O O . ASN A 1 93 ? 3.902 1.129 -7.658 1.00 98.12 93 ASN A O 1
ATOM 708 N N . CYS A 1 94 ? 2.649 -0.312 -8.843 1.00 97.88 94 CYS A N 1
ATOM 709 C CA . CYS A 1 94 ? 3.669 -0.646 -9.830 1.00 97.88 94 CYS A CA 1
ATOM 710 C C . CYS A 1 94 ? 3.149 -0.390 -11.245 1.00 97.88 94 CYS A C 1
ATOM 712 O O . CYS A 1 94 ? 2.014 -0.763 -11.562 1.00 97.88 94 CYS A O 1
ATOM 714 N N . SER A 1 95 ? 3.995 0.156 -12.120 1.00 96.62 95 SER A N 1
ATOM 715 C CA . SER A 1 95 ? 3.662 0.296 -13.538 1.00 96.62 95 SER A CA 1
ATOM 716 C C . SER A 1 95 ? 3.332 -1.063 -14.168 1.00 96.62 95 SER A C 1
ATOM 718 O O . SER A 1 95 ? 3.847 -2.115 -13.779 1.00 96.62 95 SER A O 1
ATOM 720 N N . SER A 1 96 ? 2.405 -1.070 -15.125 1.00 96.38 96 SER A N 1
ATOM 721 C CA . SER A 1 96 ? 1.776 -2.262 -15.724 1.00 96.38 96 SER A CA 1
ATOM 722 C C . SER A 1 96 ? 0.984 -3.166 -14.768 1.00 96.38 96 SER A C 1
ATOM 724 O O . SER A 1 96 ? 0.432 -4.182 -15.198 1.00 96.38 96 SER A O 1
ATOM 726 N N . GLY A 1 97 ? 0.902 -2.830 -13.477 1.00 94.31 97 GLY A N 1
ATOM 727 C CA . GLY A 1 97 ? 0.139 -3.576 -12.481 1.00 94.31 97 GLY A CA 1
ATOM 728 C C . GLY A 1 97 ? 0.498 -5.064 -12.483 1.00 94.31 97 GLY A C 1
ATOM 729 O O . GLY A 1 97 ? 1.598 -5.466 -12.100 1.00 94.31 97 GLY A O 1
ATOM 730 N N . ARG A 1 98 ? -0.434 -5.914 -12.927 1.00 93.88 98 ARG A N 1
ATOM 731 C CA . ARG A 1 98 ? -0.274 -7.380 -12.983 1.00 93.88 98 ARG A CA 1
ATOM 732 C C . ARG A 1 98 ? -0.166 -7.962 -14.399 1.00 93.88 98 ARG A C 1
ATOM 734 O O . ARG A 1 98 ? -0.180 -9.181 -14.530 1.00 93.88 98 ARG A O 1
ATOM 741 N N . ALA A 1 99 ? -0.026 -7.128 -15.429 1.00 94.00 99 ALA A N 1
ATOM 742 C CA . ALA A 1 99 ? 0.034 -7.568 -16.821 1.00 94.00 99 ALA A CA 1
ATOM 743 C C . ALA A 1 99 ? 1.411 -7.305 -17.448 1.00 94.00 99 ALA A C 1
ATOM 745 O O . ALA A 1 99 ? 1.873 -6.169 -17.494 1.00 94.00 99 ALA A O 1
ATOM 746 N N . VAL A 1 100 ? 2.048 -8.347 -17.984 1.00 95.19 100 VAL A N 1
ATOM 747 C CA . VAL A 1 100 ? 3.256 -8.216 -18.813 1.00 95.19 100 VAL A CA 1
ATOM 748 C C . VAL A 1 100 ? 2.802 -7.955 -20.247 1.00 95.19 100 VAL A C 1
ATOM 750 O O . VAL A 1 100 ? 2.332 -8.867 -20.921 1.00 95.19 100 VAL A O 1
ATOM 753 N N . THR A 1 101 ? 2.853 -6.701 -20.694 1.00 94.94 101 THR A N 1
ATOM 754 C CA . THR A 1 101 ? 2.261 -6.300 -21.977 1.00 94.94 101 THR A CA 1
ATOM 755 C C . THR A 1 101 ? 2.927 -5.061 -22.571 1.00 94.94 101 THR A C 1
ATOM 757 O O . THR A 1 101 ? 3.552 -4.281 -21.854 1.00 94.94 101 THR A O 1
ATOM 760 N N . MET A 1 102 ? 2.759 -4.891 -23.884 1.00 95.19 102 MET A N 1
ATOM 761 C CA . MET A 1 102 ? 3.216 -3.739 -24.670 1.00 95.19 102 MET A CA 1
ATOM 762 C C . MET A 1 102 ? 2.078 -2.802 -25.092 1.00 95.19 102 MET A C 1
ATOM 764 O O . MET A 1 102 ? 2.337 -1.837 -25.808 1.00 95.19 102 MET A O 1
ATOM 768 N N . VAL A 1 103 ? 0.824 -3.078 -24.706 1.00 96.75 103 VAL A N 1
ATOM 769 C CA . VAL A 1 103 ? -0.291 -2.191 -25.080 1.00 96.75 103 VAL A CA 1
ATOM 770 C C . VAL A 1 103 ? -0.091 -0.798 -24.467 1.00 96.75 103 VAL A C 1
ATOM 772 O O . VAL A 1 103 ? 0.308 -0.708 -23.300 1.00 96.75 103 VAL A O 1
ATOM 775 N N . PRO A 1 104 ? -0.336 0.289 -25.220 1.00 93.56 104 PRO A N 1
ATOM 776 C CA . PRO A 1 104 ? -0.087 1.644 -24.736 1.00 93.56 104 PRO A CA 1
ATOM 777 C C . PRO A 1 104 ? -1.002 2.041 -23.568 1.00 93.56 104 PRO A C 1
ATOM 779 O O . PRO A 1 104 ? -0.596 2.833 -22.725 1.00 93.56 104 PRO A O 1
ATOM 782 N N . GLU A 1 105 ? -2.191 1.445 -23.458 1.00 95.12 105 GLU A N 1
ATOM 783 C CA . GLU A 1 105 ? -3.173 1.679 -22.389 1.00 95.12 105 GLU A CA 1
ATOM 784 C C . GLU A 1 105 ? -2.881 0.888 -21.105 1.00 95.12 105 GLU A C 1
ATOM 786 O O . GLU A 1 105 ? -3.706 0.855 -20.187 1.00 95.12 105 GLU A O 1
ATOM 791 N N . ARG A 1 106 ? -1.736 0.198 -21.027 1.00 95.25 106 ARG A N 1
ATOM 792 C CA . ARG A 1 106 ? -1.342 -0.528 -19.816 1.00 95.25 106 ARG A CA 1
ATOM 793 C C . ARG A 1 106 ? -1.357 0.410 -18.609 1.00 95.25 106 ARG A C 1
ATOM 795 O O . ARG A 1 106 ? -1.047 1.593 -18.720 1.00 95.25 106 ARG A O 1
ATOM 802 N N . TRP A 1 107 ? -1.668 -0.151 -17.442 1.00 97.44 107 TRP A N 1
ATOM 803 C CA . TRP A 1 107 ? -1.700 0.604 -16.192 1.00 97.44 107 TRP A CA 1
ATOM 804 C C . TRP A 1 107 ? -0.419 1.425 -16.010 1.00 97.44 107 TRP A C 1
ATOM 806 O O . TRP A 1 107 ? 0.677 0.865 -16.015 1.00 97.44 107 TRP A O 1
ATOM 816 N N . SER A 1 108 ? -0.553 2.737 -15.843 1.00 96.31 108 SER A N 1
ATOM 817 C CA . SER A 1 108 ? 0.593 3.636 -15.693 1.00 96.31 108 SER A CA 1
ATOM 818 C C . SER A 1 108 ? 1.340 3.384 -14.380 1.00 96.31 108 SER A C 1
ATOM 820 O O . SER A 1 108 ? 2.564 3.393 -14.352 1.00 96.31 108 SER A O 1
ATOM 822 N N . GLY A 1 109 ? 0.611 3.127 -13.288 1.00 95.69 109 GLY A N 1
ATOM 823 C CA . GLY A 1 109 ? 1.169 3.137 -11.938 1.00 95.69 109 GLY A CA 1
ATOM 824 C C . GLY A 1 109 ? 1.554 4.530 -11.442 1.00 95.69 109 GLY A C 1
ATOM 825 O O . GLY A 1 109 ? 2.283 4.622 -10.463 1.00 95.69 109 GLY A O 1
ATOM 826 N N . SER A 1 110 ? 1.084 5.608 -12.081 1.00 97.56 110 SER A N 1
ATOM 827 C CA . SER A 1 110 ? 1.386 6.980 -11.655 1.00 97.56 110 SER A CA 1
ATOM 828 C C . SER A 1 110 ? 0.707 7.326 -10.321 1.00 97.56 110 SER A C 1
ATOM 830 O O . SER A 1 110 ? -0.298 6.720 -9.940 1.00 97.56 110 SER A O 1
ATOM 832 N N . TRP A 1 111 ? 1.227 8.324 -9.598 1.00 98.38 111 TRP A N 1
ATOM 833 C CA . TRP A 1 111 ? 0.600 8.779 -8.351 1.00 98.38 111 TRP A CA 1
ATOM 834 C C . TRP A 1 111 ? -0.839 9.299 -8.555 1.00 98.38 111 TRP A C 1
ATOM 836 O O . TRP A 1 111 ? -1.726 8.840 -7.830 1.00 98.38 111 TRP A O 1
ATOM 846 N N . PRO A 1 112 ? -1.122 10.188 -9.535 1.00 98.56 112 PRO A N 1
ATOM 847 C CA . PRO A 1 112 ? -2.493 10.614 -9.823 1.00 98.56 112 PRO A CA 1
ATOM 848 C C . PRO A 1 112 ? -3.447 9.450 -10.103 1.00 98.56 112 PRO A C 1
ATOM 850 O O . PRO A 1 112 ? -4.555 9.434 -9.567 1.00 98.56 112 PRO A O 1
ATOM 853 N N . ASP A 1 113 ? -3.002 8.449 -10.866 1.00 98.25 113 ASP A N 1
ATOM 854 C CA . ASP A 1 113 ? -3.830 7.283 -11.185 1.00 98.25 113 ASP A CA 1
ATOM 855 C C . ASP A 1 113 ? -4.064 6.403 -9.953 1.00 98.25 113 ASP A C 1
ATOM 857 O O . ASP A 1 113 ? -5.181 5.935 -9.734 1.00 98.25 113 ASP A O 1
ATOM 861 N N . CYS A 1 114 ? -3.056 6.236 -9.087 1.00 98.62 114 CYS A N 1
ATOM 862 C CA . CYS A 1 114 ? -3.225 5.554 -7.801 1.00 98.62 114 CYS A CA 1
ATOM 863 C C . CYS A 1 114 ? -4.290 6.238 -6.932 1.00 98.62 114 CYS A C 1
ATOM 865 O O . CYS A 1 114 ? -5.144 5.555 -6.368 1.00 98.62 114 CYS A O 1
ATOM 867 N N . VAL A 1 115 ? -4.262 7.572 -6.832 1.00 98.81 115 VAL A N 1
ATOM 868 C CA . VAL A 1 115 ? -5.253 8.341 -6.060 1.00 98.81 115 VAL A CA 1
ATOM 869 C C . VAL A 1 115 ? -6.643 8.220 -6.680 1.00 98.81 115 VAL A C 1
ATOM 871 O O . VAL A 1 115 ? -7.614 8.006 -5.953 1.00 98.81 115 VAL A O 1
ATOM 874 N N . ALA A 1 116 ? -6.753 8.331 -8.006 1.00 98.75 116 ALA A N 1
ATOM 875 C CA . ALA A 1 116 ? -8.022 8.178 -8.711 1.00 98.75 116 ALA A CA 1
ATOM 876 C C . ALA A 1 116 ? -8.621 6.781 -8.484 1.00 98.75 116 ALA A C 1
ATOM 878 O O . ALA A 1 116 ? -9.786 6.663 -8.104 1.00 98.75 116 ALA A O 1
ATOM 879 N N . LEU A 1 117 ? -7.811 5.727 -8.628 1.00 98.69 117 LEU A N 1
ATOM 880 C CA . LEU A 1 117 ? -8.223 4.348 -8.367 1.00 98.69 117 LEU A CA 1
ATOM 881 C C . LEU A 1 117 ? -8.651 4.144 -6.913 1.00 98.69 117 LEU A C 1
ATOM 883 O O . LEU A 1 117 ? -9.683 3.524 -6.669 1.00 98.69 117 LEU A O 1
ATOM 887 N N . ALA A 1 118 ? -7.891 4.677 -5.956 1.00 98.75 118 ALA A N 1
ATOM 888 C CA . ALA A 1 118 ? -8.205 4.552 -4.538 1.00 98.75 118 ALA A CA 1
ATOM 889 C C . ALA A 1 118 ? -9.540 5.216 -4.186 1.00 98.75 118 ALA A C 1
ATOM 891 O O . ALA A 1 118 ? -10.333 4.626 -3.458 1.00 98.75 118 ALA A O 1
ATOM 892 N N . LYS A 1 119 ? -9.830 6.398 -4.741 1.00 98.75 119 LYS A N 1
ATOM 893 C CA . LYS A 1 119 ? -11.122 7.074 -4.548 1.00 98.75 119 LYS A CA 1
ATOM 894 C C . LYS A 1 119 ? -12.279 6.287 -5.155 1.00 98.75 119 LYS A C 1
ATOM 896 O O . LYS A 1 119 ? -13.275 6.073 -4.474 1.00 98.75 119 LYS A O 1
ATOM 901 N N . MET A 1 120 ? -12.120 5.784 -6.382 1.00 98.69 120 MET A N 1
ATOM 902 C CA . MET A 1 120 ? -13.137 4.932 -7.011 1.00 98.69 120 MET A CA 1
ATOM 903 C C . MET A 1 120 ? -13.392 3.654 -6.200 1.00 98.69 120 MET A C 1
ATOM 905 O O . MET A 1 120 ? -14.539 3.263 -6.009 1.00 98.69 120 MET A O 1
ATOM 909 N N . ALA A 1 121 ? -12.335 3.012 -5.694 1.00 98.31 121 ALA A N 1
ATOM 910 C CA . ALA A 1 121 ? -12.442 1.821 -4.855 1.00 98.31 121 ALA A CA 1
ATOM 911 C C . ALA A 1 121 ? -13.152 2.123 -3.525 1.00 98.31 121 ALA A C 1
ATOM 913 O O . ALA A 1 121 ? -14.053 1.384 -3.127 1.00 98.31 121 ALA A O 1
ATOM 914 N N . ASP A 1 122 ? -12.780 3.229 -2.876 1.00 97.94 122 ASP A N 1
ATOM 915 C CA . ASP A 1 122 ? -13.395 3.707 -1.639 1.00 97.94 122 ASP A CA 1
ATOM 916 C C . ASP A 1 122 ? -14.899 3.948 -1.836 1.00 97.94 122 ASP A C 1
ATOM 918 O O . ASP A 1 122 ? -15.721 3.402 -1.097 1.00 97.94 122 ASP A O 1
ATOM 922 N N . GLU A 1 123 ? -15.277 4.700 -2.875 1.00 97.56 123 GLU A N 1
ATOM 923 C CA . GLU A 1 123 ? -16.666 4.985 -3.270 1.00 97.56 123 GLU A CA 1
ATOM 924 C C . GLU A 1 123 ? -17.463 3.721 -3.606 1.00 97.56 123 GLU A C 1
ATOM 926 O O . GLU A 1 123 ? -18.608 3.591 -3.172 1.00 97.56 123 GLU A O 1
ATOM 931 N N . ALA A 1 124 ? -16.848 2.762 -4.300 1.00 97.06 124 ALA A N 1
ATOM 932 C CA . ALA A 1 124 ? -17.465 1.485 -4.651 1.00 97.06 124 ALA A CA 1
ATOM 933 C C . ALA A 1 124 ? -17.614 0.517 -3.460 1.00 97.06 124 ALA A C 1
ATOM 935 O O . ALA A 1 124 ? -18.256 -0.525 -3.596 1.00 97.06 124 ALA A O 1
ATOM 936 N N . GLY A 1 125 ? -17.030 0.833 -2.300 1.00 96.06 125 GLY A N 1
ATOM 937 C CA . GLY A 1 125 ? -17.081 -0.019 -1.112 1.00 96.06 125 GLY A CA 1
ATOM 938 C C . GLY A 1 125 ? -16.116 -1.207 -1.152 1.00 96.06 125 GLY A C 1
ATOM 939 O O . GLY A 1 125 ? -16.340 -2.186 -0.441 1.00 96.06 125 GLY A O 1
ATOM 940 N N . ILE A 1 126 ? -15.052 -1.131 -1.958 1.00 97.62 126 ILE A N 1
ATOM 941 C CA . ILE A 1 126 ? -13.920 -2.063 -1.879 1.00 97.62 126 ILE A CA 1
ATOM 942 C C . ILE A 1 126 ? -13.192 -1.828 -0.557 1.00 97.62 126 ILE A C 1
ATOM 944 O O . ILE A 1 126 ? -12.917 -0.688 -0.186 1.00 97.62 126 ILE A O 1
ATOM 948 N N . GLU A 1 127 ? -12.872 -2.898 0.169 1.00 98.00 127 GLU A N 1
ATOM 949 C CA . GLU A 1 127 ? -12.370 -2.744 1.531 1.00 98.00 127 GLU A CA 1
ATOM 950 C C . GLU A 1 127 ? -10.905 -2.367 1.614 1.00 98.00 127 GLU A C 1
ATOM 952 O O . GLU A 1 127 ? -10.539 -1.618 2.522 1.00 98.00 127 GLU A O 1
ATOM 957 N N . PHE A 1 128 ? -10.064 -2.878 0.711 1.00 98.56 128 PHE A N 1
ATOM 958 C CA . PHE A 1 128 ? -8.640 -2.607 0.829 1.00 98.56 128 PHE A CA 1
ATOM 959 C 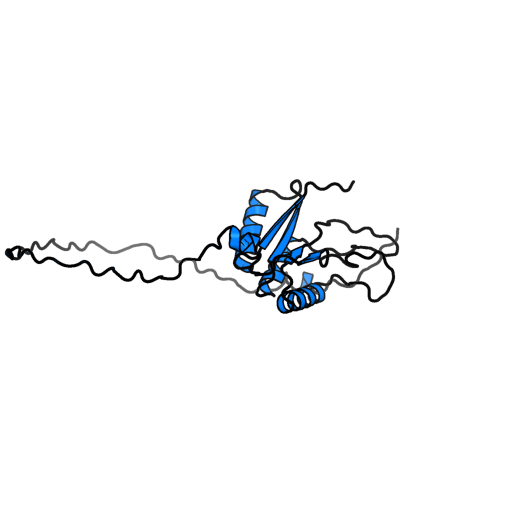C . PHE A 1 128 ? -7.852 -2.506 -0.471 1.00 98.56 128 PHE A C 1
ATOM 961 O O . PHE A 1 128 ? -8.205 -3.054 -1.514 1.00 98.56 128 PHE A O 1
ATOM 968 N N . MET A 1 129 ? -6.708 -1.834 -0.372 1.00 98.62 129 MET A N 1
ATOM 969 C CA . MET A 1 129 ? -5.649 -1.875 -1.374 1.00 98.62 129 MET A CA 1
ATOM 970 C C . MET A 1 129 ? -4.360 -2.423 -0.768 1.00 98.62 129 MET A C 1
ATOM 972 O O . MET A 1 129 ? -3.960 -2.045 0.33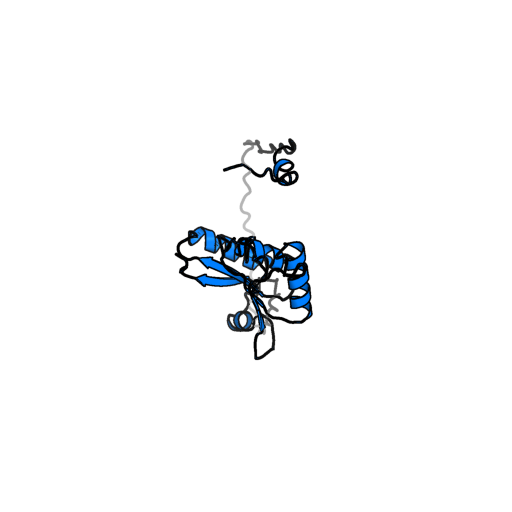5 1.00 98.62 129 MET A O 1
ATOM 976 N N . LEU A 1 130 ? -3.702 -3.309 -1.512 1.00 98.56 130 LEU A N 1
ATOM 977 C CA . LEU A 1 130 ? -2.459 -3.967 -1.123 1.00 98.56 130 LEU A CA 1
ATOM 978 C C . LEU A 1 130 ? -1.360 -3.675 -2.164 1.00 98.56 130 LEU A C 1
ATOM 980 O O . LEU A 1 130 ? -1.531 -3.997 -3.345 1.00 98.56 130 LEU A O 1
ATOM 984 N N . PRO A 1 131 ? -0.223 -3.080 -1.768 1.00 98.25 131 PRO A N 1
ATOM 985 C CA . PRO A 1 131 ? 0.891 -2.832 -2.672 1.00 98.25 131 PRO A CA 1
ATOM 986 C C . PRO A 1 131 ? 1.845 -4.027 -2.753 1.00 98.25 131 PRO A C 1
ATOM 988 O O . PRO A 1 131 ? 1.950 -4.846 -1.837 1.00 98.25 131 PRO A O 1
ATOM 991 N N . ILE A 1 132 ? 2.609 -4.090 -3.839 1.00 97.31 132 ILE A N 1
ATOM 992 C CA . ILE A 1 132 ? 3.755 -4.991 -3.981 1.00 97.31 132 ILE A CA 1
ATOM 993 C C . ILE A 1 132 ? 4.985 -4.290 -3.394 1.00 97.31 132 ILE A C 1
ATOM 995 O O . ILE A 1 132 ? 5.304 -3.174 -3.795 1.00 97.31 132 ILE A O 1
ATOM 999 N N . GLY A 1 133 ? 5.710 -4.958 -2.492 1.00 95.19 133 GLY A N 1
ATOM 1000 C CA . GLY A 1 133 ? 6.972 -4.459 -1.923 1.00 95.19 133 GLY A CA 1
ATOM 1001 C C . GLY A 1 133 ? 8.165 -4.584 -2.877 1.00 95.19 133 GLY A C 1
ATOM 1002 O O . GLY A 1 133 ? 9.184 -5.168 -2.525 1.00 95.19 133 GLY A O 1
ATOM 1003 N N . ARG A 1 134 ? 8.034 -4.125 -4.120 1.00 93.88 134 ARG A N 1
ATOM 1004 C CA . ARG A 1 134 ? 9.092 -4.261 -5.124 1.00 93.88 134 ARG A CA 1
ATOM 1005 C C . ARG A 1 134 ? 10.079 -3.102 -5.030 1.00 93.88 134 ARG A C 1
ATOM 1007 O O . ARG A 1 134 ? 9.675 -1.950 -5.060 1.00 93.88 134 ARG A O 1
ATOM 1014 N N . TRP A 1 135 ? 11.365 -3.442 -4.992 1.00 90.38 135 TRP A N 1
ATOM 1015 C CA . TRP A 1 135 ? 12.475 -2.480 -5.018 1.00 90.38 135 TRP A CA 1
ATOM 1016 C C . TRP A 1 135 ? 13.128 -2.339 -6.394 1.00 90.38 135 TRP A C 1
ATOM 1018 O O . TRP A 1 135 ? 13.780 -1.339 -6.674 1.00 90.38 135 TRP A O 1
ATOM 1028 N N . LYS A 1 136 ? 12.979 -3.358 -7.248 1.00 90.31 136 LYS A N 1
ATOM 1029 C CA . LYS A 1 136 ? 13.557 -3.401 -8.591 1.00 90.31 136 LYS A CA 1
ATOM 1030 C C . LYS A 1 136 ? 12.569 -4.015 -9.580 1.00 90.31 136 LYS A C 1
ATOM 1032 O O . LYS A 1 136 ? 12.067 -5.123 -9.350 1.00 90.31 136 LYS A O 1
ATOM 1037 N N . GLY A 1 137 ? 12.302 -3.283 -10.659 1.00 89.44 137 GLY A N 1
ATOM 1038 C CA . GLY A 1 137 ? 11.499 -3.734 -11.793 1.00 89.44 137 GLY A CA 1
ATOM 1039 C C . GLY A 1 137 ? 12.167 -4.829 -12.620 1.00 89.44 137 GLY A C 1
ATOM 1040 O O . GLY A 1 137 ? 13.339 -5.154 -12.421 1.00 89.44 137 GLY A O 1
ATOM 1041 N N . TYR A 1 138 ? 11.412 -5.413 -13.551 1.00 92.38 138 TYR A N 1
ATOM 1042 C CA . TYR A 1 138 ? 11.908 -6.514 -14.381 1.00 92.38 138 TYR A CA 1
ATOM 1043 C C . TYR A 1 138 ? 12.749 -6.051 -15.578 1.00 92.38 138 TYR A C 1
ATOM 1045 O O . TYR A 1 138 ? 13.528 -6.843 -16.108 1.00 92.38 138 TYR A O 1
ATOM 1053 N N . GLY A 1 139 ? 12.622 -4.789 -16.004 1.00 91.62 139 GLY A N 1
ATOM 1054 C CA . GLY A 1 139 ? 13.259 -4.304 -17.225 1.00 91.62 139 GLY A CA 1
ATOM 1055 C C . GLY A 1 139 ? 12.751 -5.037 -18.471 1.00 91.62 139 GLY A C 1
ATOM 1056 O O . GLY A 1 139 ? 11.606 -5.497 -18.535 1.00 91.62 139 GLY A O 1
ATOM 1057 N N . GLY A 1 140 ? 13.620 -5.160 -19.476 1.00 93.56 140 GLY A N 1
ATOM 1058 C CA . GLY A 1 140 ? 13.273 -5.763 -20.763 1.00 93.56 140 GLY A CA 1
ATOM 1059 C C . GLY A 1 140 ? 12.337 -4.883 -21.595 1.00 93.56 140 GLY A C 1
ATOM 1060 O O . GLY A 1 140 ? 12.081 -3.731 -21.261 1.00 93.56 140 GLY A O 1
ATOM 1061 N N . VAL A 1 141 ? 11.825 -5.432 -22.698 1.00 94.00 141 VAL A N 1
ATOM 1062 C CA . VAL A 1 141 ? 11.040 -4.666 -23.686 1.00 94.00 141 VAL A CA 1
ATOM 1063 C C . VAL A 1 141 ? 9.745 -4.109 -23.087 1.00 94.00 141 VAL A C 1
ATOM 1065 O O . VAL A 1 141 ? 9.359 -2.989 -23.400 1.00 94.00 141 VAL A O 1
ATOM 1068 N N . THR A 1 142 ? 9.101 -4.866 -22.193 1.00 92.19 142 THR A N 1
ATOM 1069 C CA . THR A 1 142 ? 7.872 -4.438 -21.512 1.00 92.19 142 THR A CA 1
ATOM 1070 C C . THR A 1 142 ? 8.124 -3.547 -20.310 1.00 92.19 142 THR A C 1
ATOM 1072 O O . THR A 1 142 ? 7.177 -2.944 -19.832 1.00 92.19 142 THR A O 1
ATOM 1075 N N . ASP A 1 143 ? 9.337 -3.512 -19.755 1.00 93.12 143 ASP A N 1
ATOM 1076 C CA . ASP A 1 143 ? 9.643 -2.836 -18.485 1.00 93.12 143 ASP A CA 1
ATOM 1077 C C . ASP A 1 143 ? 8.554 -3.030 -17.404 1.00 93.12 143 ASP A C 1
ATOM 1079 O O . ASP A 1 143 ? 7.990 -2.095 -16.832 1.00 93.12 143 ASP A O 1
ATOM 1083 N N . TYR A 1 144 ? 8.152 -4.291 -17.211 1.00 94.19 144 TYR A N 1
ATOM 1084 C CA . TYR A 1 144 ? 7.039 -4.653 -16.335 1.00 94.19 144 TYR A CA 1
ATOM 1085 C C . TYR A 1 144 ? 7.398 -4.316 -14.886 1.00 94.19 144 TYR A C 1
ATOM 1087 O O . TYR A 1 144 ? 8.443 -4.746 -14.389 1.00 94.19 144 TYR A O 1
ATOM 1095 N N . GLN A 1 145 ? 6.532 -3.558 -14.204 1.00 95.62 145 GLN A N 1
ATOM 1096 C CA . GLN A 1 145 ? 6.796 -3.040 -12.857 1.00 95.62 145 GLN A CA 1
ATOM 1097 C C . GLN A 1 145 ? 8.141 -2.298 -12.762 1.00 95.62 145 GLN A C 1
ATOM 1099 O O . GLN A 1 145 ? 8.809 -2.389 -11.734 1.00 95.62 145 GLN A O 1
ATOM 1104 N N . GLY A 1 146 ? 8.553 -1.620 -13.842 1.00 94.19 146 GLY A N 1
ATOM 1105 C CA . GLY A 1 146 ? 9.778 -0.816 -13.920 1.00 94.19 146 GLY A CA 1
ATOM 1106 C C . GLY A 1 146 ? 9.789 0.358 -12.943 1.00 94.19 146 GLY A C 1
ATOM 1107 O O . GLY A 1 146 ? 10.810 0.643 -12.320 1.00 94.19 146 GLY A O 1
ATOM 1108 N N . GLU A 1 147 ? 8.623 0.973 -12.740 1.00 94.81 147 GLU A N 1
ATOM 1109 C CA . GLU A 1 147 ? 8.409 2.074 -11.802 1.00 94.81 147 GLU A CA 1
ATOM 1110 C C . GLU A 1 147 ? 7.550 1.590 -10.633 1.00 94.81 147 GLU A C 1
ATOM 1112 O O . GLU A 1 147 ? 6.491 0.978 -10.824 1.00 94.81 147 GLU A O 1
ATOM 1117 N N . THR A 1 148 ? 8.016 1.842 -9.410 1.00 96.25 148 THR A N 1
ATOM 1118 C CA . THR A 1 148 ? 7.389 1.339 -8.183 1.00 96.25 148 THR A CA 1
ATOM 1119 C C . THR A 1 148 ? 7.489 2.355 -7.054 1.00 96.25 148 THR A C 1
ATOM 1121 O O . THR A 1 148 ? 8.553 2.936 -6.844 1.00 96.25 148 THR A O 1
ATOM 1124 N N . PHE A 1 149 ? 6.418 2.517 -6.277 1.00 97.81 149 PHE A N 1
ATOM 1125 C CA . PHE A 1 149 ? 6.450 3.324 -5.053 1.00 97.81 149 PHE A CA 1
ATOM 1126 C C . PHE A 1 149 ? 6.900 2.528 -3.823 1.00 97.81 149 PHE A C 1
ATOM 1128 O O . PHE A 1 149 ? 6.562 1.349 -3.683 1.00 97.81 149 PHE A O 1
ATOM 1135 N N . GLU A 1 150 ? 7.577 3.212 -2.892 1.00 97.19 150 GLU A N 1
ATOM 1136 C CA . GLU A 1 150 ? 7.748 2.731 -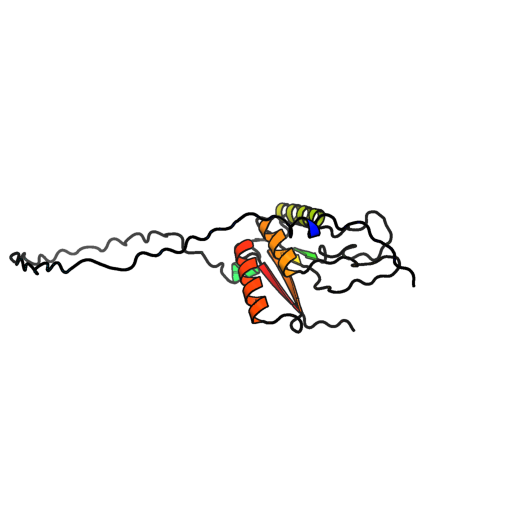1.517 1.00 97.19 150 GLU A CA 1
ATOM 1137 C C . GLU A 1 150 ? 6.362 2.614 -0.860 1.00 97.19 150 GLU A C 1
ATOM 1139 O O . GLU A 1 150 ? 5.506 3.490 -0.984 1.00 97.19 150 GLU A O 1
ATOM 1144 N N . THR A 1 151 ? 6.105 1.476 -0.223 1.00 98.12 151 THR A N 1
ATOM 1145 C CA . THR A 1 151 ? 4.742 1.038 0.088 1.00 98.12 151 THR A CA 1
ATOM 1146 C C . THR A 1 151 ? 4.100 1.746 1.276 1.00 98.12 151 THR A C 1
ATOM 1148 O O . THR A 1 151 ? 2.881 1.909 1.276 1.00 98.12 151 THR A O 1
ATOM 1151 N N . VAL A 1 152 ? 4.873 2.160 2.282 1.00 98.19 152 VAL A N 1
ATOM 1152 C CA . VAL A 1 152 ? 4.335 2.790 3.496 1.00 98.19 152 VAL A CA 1
ATOM 1153 C C . VAL A 1 152 ? 3.986 4.248 3.223 1.00 98.19 152 VAL A C 1
ATOM 1155 O O . VAL A 1 152 ? 2.895 4.703 3.565 1.00 98.19 152 VAL A O 1
ATOM 1158 N N . THR A 1 153 ? 4.867 4.970 2.536 1.00 98.31 153 THR A N 1
ATOM 1159 C CA . THR A 1 153 ? 4.628 6.344 2.083 1.00 98.31 153 THR A CA 1
ATOM 1160 C C . THR A 1 153 ? 3.503 6.415 1.050 1.00 98.31 153 THR A C 1
ATOM 1162 O O . THR A 1 153 ? 2.639 7.289 1.149 1.00 98.31 153 THR A O 1
ATOM 1165 N N . TRP A 1 154 ? 3.433 5.453 0.122 1.00 98.69 154 TRP A N 1
ATOM 1166 C CA . TRP A 1 154 ? 2.296 5.306 -0.791 1.00 98.69 154 TRP A CA 1
ATOM 1167 C C . TRP A 1 154 ? 0.983 5.081 -0.034 1.00 98.69 154 TRP A C 1
ATOM 1169 O O . TRP A 1 154 ? -0.005 5.771 -0.295 1.00 98.69 154 TRP A O 1
ATOM 1179 N N . ALA A 1 155 ? 0.980 4.177 0.952 1.00 98.81 155 ALA A N 1
ATOM 1180 C CA . ALA A 1 155 ? -0.196 3.919 1.774 1.00 98.81 155 ALA A CA 1
ATOM 1181 C C . ALA A 1 155 ? -0.642 5.172 2.539 1.00 98.81 155 ALA A C 1
ATOM 1183 O O . ALA A 1 155 ? -1.822 5.511 2.509 1.00 98.81 155 ALA A O 1
ATOM 1184 N N . ALA A 1 156 ? 0.291 5.902 3.157 1.00 98.81 156 ALA A N 1
ATOM 1185 C CA . ALA A 1 156 ? -0.001 7.137 3.880 1.00 98.81 156 ALA A CA 1
ATOM 1186 C C . ALA A 1 156 ? -0.698 8.184 2.992 1.00 98.81 156 ALA A C 1
ATOM 1188 O O . ALA A 1 156 ? -1.704 8.767 3.394 1.00 98.81 156 ALA A O 1
ATOM 1189 N N . GLY A 1 157 ? -0.222 8.387 1.760 1.00 98.75 157 GLY A N 1
ATOM 1190 C CA . GLY A 1 157 ? -0.854 9.332 0.838 1.00 98.75 157 GLY A CA 1
ATOM 1191 C C . GLY A 1 157 ? -2.273 8.914 0.423 1.00 98.75 157 GLY A C 1
ATOM 1192 O O . GLY A 1 157 ? -3.165 9.761 0.314 1.00 98.75 157 GLY A O 1
ATOM 1193 N N . LEU A 1 158 ? -2.506 7.615 0.204 1.00 98.88 158 LEU A N 1
ATOM 1194 C CA . LEU A 1 158 ? -3.836 7.113 -0.155 1.00 98.88 158 LEU A CA 1
ATOM 1195 C C . LEU A 1 158 ? -4.807 7.173 1.022 1.00 98.88 158 LEU A C 1
ATOM 1197 O O . LEU A 1 158 ? -5.968 7.537 0.835 1.00 98.88 158 LEU A O 1
ATOM 1201 N N . LEU A 1 159 ? -4.334 6.880 2.233 1.00 98.81 159 LEU A N 1
ATOM 1202 C CA . LEU A 1 159 ? -5.121 7.012 3.458 1.00 98.81 159 LEU A CA 1
ATOM 1203 C C . LEU A 1 159 ? -5.603 8.451 3.660 1.00 98.81 159 LEU A C 1
ATOM 1205 O O . LEU A 1 159 ? -6.783 8.647 3.939 1.00 98.81 159 LEU A O 1
ATOM 1209 N N . ALA A 1 160 ? -4.738 9.439 3.411 1.00 98.75 160 ALA A N 1
ATOM 1210 C CA . ALA A 1 160 ? -5.102 10.858 3.455 1.00 98.75 160 ALA A CA 1
ATOM 1211 C C . ALA A 1 160 ? -6.097 11.273 2.352 1.00 98.75 160 ALA A C 1
ATOM 1213 O O . ALA A 1 160 ? -6.780 12.287 2.475 1.00 98.75 160 ALA A O 1
ATOM 1214 N N . SER A 1 161 ? -6.174 10.506 1.261 1.00 98.62 161 SER A N 1
ATOM 1215 C CA . SER A 1 161 ? 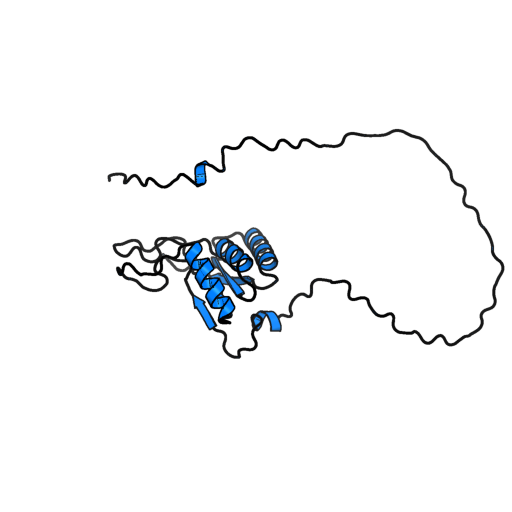-6.990 10.820 0.079 1.00 98.62 161 SER A CA 1
ATOM 1216 C C . SER A 1 161 ? -8.319 10.056 0.016 1.00 98.62 161 SER A C 1
ATOM 1218 O O . SER A 1 161 ? -9.067 10.228 -0.948 1.00 98.62 161 SER A O 1
ATOM 1220 N N . THR A 1 162 ? -8.604 9.209 1.008 1.00 98.56 162 THR A N 1
ATOM 1221 C CA . THR A 1 162 ? -9.769 8.307 1.071 1.00 98.56 162 THR A CA 1
ATOM 1222 C C . THR A 1 162 ? -10.409 8.347 2.455 1.00 98.56 162 THR A C 1
ATOM 1224 O O . THR A 1 162 ? -9.807 8.841 3.406 1.00 98.56 162 THR A O 1
ATOM 1227 N N . GLN A 1 163 ? -11.641 7.856 2.578 1.00 97.12 163 GLN A N 1
ATOM 1228 C CA . GLN A 1 163 ? -12.436 7.962 3.803 1.00 97.12 163 GLN A CA 1
ATOM 1229 C C . GLN A 1 163 ? -12.635 6.619 4.513 1.00 97.12 163 GLN A C 1
ATOM 1231 O O . GLN A 1 163 ? -12.617 6.572 5.742 1.00 97.12 163 GLN A O 1
ATOM 1236 N N . ARG A 1 164 ? -12.831 5.516 3.780 1.00 96.25 164 ARG A N 1
ATOM 1237 C CA . ARG A 1 164 ? -13.147 4.198 4.370 1.00 96.25 164 ARG A CA 1
ATOM 1238 C C . ARG A 1 164 ? -12.126 3.126 4.016 1.00 96.25 1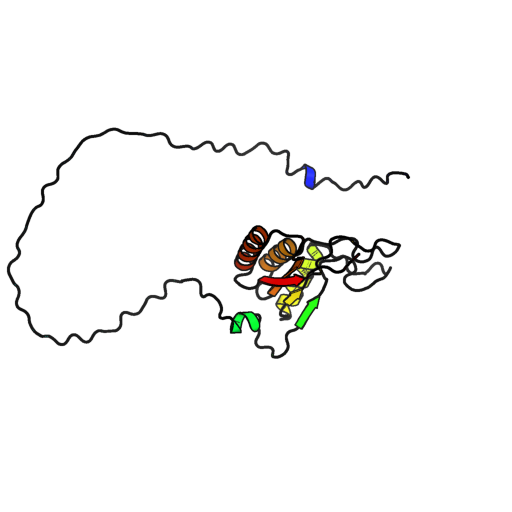64 ARG A C 1
ATOM 1240 O O . ARG A 1 164 ? -11.926 2.207 4.806 1.00 96.25 164 ARG A O 1
ATOM 1247 N N . LEU A 1 165 ? -11.466 3.272 2.874 1.00 98.12 165 LEU A N 1
ATOM 1248 C CA . LEU A 1 165 ? -10.511 2.320 2.331 1.00 98.12 165 LEU A CA 1
ATOM 1249 C C . LEU A 1 165 ? -9.382 2.007 3.322 1.00 98.12 165 LEU A C 1
ATOM 1251 O O . LEU A 1 165 ? -8.722 2.918 3.834 1.00 98.12 165 LEU A O 1
ATOM 1255 N N . VAL A 1 166 ? -9.143 0.718 3.564 1.00 98.50 166 VAL A N 1
ATOM 1256 C CA . VAL A 1 166 ? -7.956 0.228 4.271 1.00 98.50 166 VAL A CA 1
ATOM 1257 C C . VAL A 1 166 ? -6.802 0.133 3.283 1.00 98.50 166 VAL A C 1
ATOM 1259 O O . VAL A 1 166 ? -6.938 -0.423 2.196 1.00 98.50 166 VAL A O 1
ATOM 1262 N N . VAL A 1 167 ? -5.636 0.656 3.644 1.00 98.69 167 VAL A N 1
ATOM 1263 C CA . VAL A 1 167 ? -4.464 0.597 2.763 1.00 98.69 167 VAL A CA 1
ATOM 1264 C C . VAL A 1 167 ? -3.323 -0.075 3.496 1.00 98.69 167 VAL A C 1
ATOM 1266 O O . VAL A 1 167 ? -2.979 0.293 4.621 1.00 98.69 167 VAL A O 1
ATOM 1269 N N . PHE A 1 168 ? -2.757 -1.096 2.862 1.00 98.69 168 PHE A N 1
ATOM 1270 C CA . PHE A 1 168 ? -1.647 -1.848 3.421 1.00 98.69 168 PHE A CA 1
ATOM 1271 C C . PHE A 1 168 ? -0.302 -1.235 3.027 1.00 98.69 168 PHE A C 1
ATOM 1273 O O . PHE A 1 168 ? -0.144 -0.756 1.909 1.00 98.69 168 PHE A O 1
ATOM 1280 N N . GLY A 1 169 ? 0.688 -1.323 3.913 1.00 98.19 169 GLY A N 1
ATOM 1281 C CA . GLY A 1 169 ? 2.109 -1.259 3.564 1.00 98.19 169 GLY A CA 1
ATOM 1282 C C . GLY A 1 169 ? 2.695 -2.671 3.486 1.00 98.19 169 GLY A C 1
ATOM 1283 O O . GLY A 1 169 ? 2.395 -3.505 4.343 1.00 98.19 169 GLY A O 1
ATOM 1284 N N . THR A 1 170 ? 3.529 -2.953 2.481 1.00 97.88 170 THR A N 1
ATOM 1285 C CA . THR A 1 170 ? 4.221 -4.244 2.336 1.00 97.88 170 THR A CA 1
ATOM 1286 C C . THR A 1 170 ? 5.694 -4.086 2.694 1.00 97.88 170 THR A C 1
ATOM 1288 O O . THR A 1 170 ? 6.477 -3.541 1.918 1.00 97.88 170 THR A O 1
ATOM 1291 N N . VAL A 1 171 ? 6.091 -4.616 3.849 1.00 96.19 171 VAL A N 1
ATOM 1292 C CA . VAL A 1 171 ? 7.440 -4.452 4.400 1.00 96.19 171 VAL A CA 1
ATOM 1293 C C . VAL A 1 171 ? 8.225 -5.752 4.355 1.00 96.19 171 VAL A C 1
ATOM 1295 O O . VAL A 1 171 ? 7.741 -6.814 4.742 1.00 96.19 171 VAL A O 1
ATOM 1298 N N . HIS A 1 172 ? 9.471 -5.642 3.902 1.00 94.69 172 HIS A N 1
ATOM 1299 C CA . HIS A 1 172 ? 10.444 -6.723 3.947 1.00 94.69 172 HIS A CA 1
ATOM 1300 C C . HIS A 1 172 ? 11.113 -6.728 5.318 1.00 94.69 172 HIS A C 1
ATOM 1302 O O . HIS A 1 172 ? 11.858 -5.800 5.633 1.00 94.69 172 HIS A O 1
ATOM 1308 N N . ALA A 1 173 ? 10.869 -7.770 6.112 1.00 92.81 173 ALA A N 1
ATOM 1309 C CA . ALA A 1 173 ? 11.409 -7.907 7.463 1.00 92.81 173 ALA A CA 1
ATOM 1310 C C . ALA A 1 173 ? 12.933 -7.664 7.554 1.00 92.81 173 ALA A C 1
ATOM 1312 O O . ALA A 1 173 ? 13.352 -7.015 8.510 1.00 92.81 173 ALA A O 1
ATOM 1313 N N . PRO A 1 174 ? 13.769 -8.092 6.581 1.00 90.81 174 PRO A N 1
ATOM 1314 C CA . PRO A 1 174 ? 15.214 -7.859 6.651 1.00 90.81 174 PRO A CA 1
ATOM 1315 C C . PRO A 1 174 ? 15.662 -6.436 6.284 1.00 90.81 174 PRO A C 1
ATOM 1317 O O . PRO A 1 174 ? 16.799 -6.078 6.574 1.00 90.81 174 PRO A O 1
ATOM 1320 N N . LEU A 1 175 ? 14.826 -5.644 5.600 1.00 88.75 175 LEU A N 1
ATOM 1321 C CA . LEU A 1 175 ? 15.260 -4.385 4.977 1.00 88.75 175 LEU A CA 1
ATOM 1322 C C . LEU A 1 175 ? 15.014 -3.144 5.837 1.00 88.75 175 LEU A C 1
ATOM 1324 O O . LEU A 1 175 ? 15.665 -2.125 5.614 1.00 88.75 175 LEU A O 1
ATOM 1328 N N . ILE A 1 176 ? 14.090 -3.200 6.799 1.00 87.88 176 ILE A N 1
ATOM 1329 C CA . ILE A 1 176 ? 13.704 -2.031 7.597 1.00 87.88 176 ILE A CA 1
ATOM 1330 C C . ILE A 1 176 ? 13.917 -2.322 9.080 1.00 87.88 176 ILE A C 1
ATOM 1332 O O . ILE A 1 176 ? 13.450 -3.330 9.607 1.00 87.88 176 ILE A O 1
ATOM 1336 N N . ALA A 1 177 ? 14.604 -1.408 9.769 1.00 95.06 177 ALA A N 1
ATOM 1337 C CA . ALA A 1 177 ? 14.786 -1.487 11.212 1.00 95.06 177 ALA A CA 1
ATOM 1338 C C . ALA A 1 177 ? 13.414 -1.480 11.921 1.00 95.06 177 ALA A C 1
ATOM 1340 O O . ALA A 1 177 ? 12.649 -0.528 11.728 1.00 95.06 177 ALA A O 1
ATOM 1341 N N . PRO A 1 178 ? 13.102 -2.463 12.791 1.00 95.00 178 PRO A N 1
ATOM 1342 C CA . PRO A 1 178 ? 11.770 -2.593 13.389 1.00 95.00 178 PRO A CA 1
ATOM 1343 C C . PRO A 1 178 ? 11.290 -1.349 14.142 1.00 95.00 178 PRO A C 1
ATOM 1345 O O . PRO A 1 178 ? 10.104 -1.033 14.123 1.00 95.00 178 PRO A O 1
ATOM 1348 N N . LEU A 1 179 ? 12.210 -0.616 14.778 1.00 97.00 179 LEU A N 1
ATOM 1349 C CA . LEU A 1 179 ? 11.885 0.614 15.501 1.00 97.00 179 LEU A CA 1
ATOM 1350 C C . LEU A 1 179 ? 11.402 1.732 14.565 1.00 97.00 179 LEU A C 1
ATOM 1352 O O . LEU A 1 179 ? 10.452 2.440 14.893 1.00 97.00 179 LEU A O 1
ATOM 1356 N N . ILE A 1 180 ? 12.047 1.880 13.405 1.00 96.38 180 ILE A N 1
ATOM 1357 C CA . ILE A 1 180 ? 11.663 2.875 12.398 1.00 96.38 180 ILE A CA 1
ATOM 1358 C C . ILE A 1 180 ? 10.332 2.471 11.770 1.00 96.38 180 ILE A C 1
ATOM 1360 O O . ILE A 1 180 ? 9.398 3.268 11.785 1.00 96.38 180 ILE A O 1
ATOM 1364 N N . ALA A 1 181 ? 10.210 1.205 11.360 1.00 96.12 181 ALA A N 1
ATOM 1365 C CA . ALA A 1 181 ? 8.979 0.654 10.802 1.00 96.12 181 ALA A CA 1
ATOM 1366 C C . ALA A 1 181 ? 7.779 0.879 11.739 1.00 96.12 181 ALA A C 1
ATOM 1368 O O . ALA A 1 181 ? 6.749 1.402 11.327 1.00 96.12 181 ALA A O 1
ATOM 1369 N N . ALA A 1 182 ? 7.926 0.577 13.033 1.00 96.88 182 ALA A N 1
ATOM 1370 C CA . ALA A 1 182 ? 6.867 0.802 14.014 1.00 96.88 182 ALA A CA 1
ATOM 1371 C C . ALA A 1 182 ? 6.430 2.277 14.076 1.00 96.88 182 ALA A C 1
ATOM 1373 O O . ALA A 1 182 ? 5.235 2.567 14.161 1.00 96.88 182 ALA A O 1
ATOM 1374 N N . LYS A 1 183 ? 7.379 3.220 14.006 1.00 98.25 183 LYS A N 1
ATOM 1375 C CA . LYS A 1 183 ? 7.071 4.655 14.030 1.00 98.25 183 LYS A CA 1
ATOM 1376 C C . LYS A 1 183 ? 6.365 5.116 12.753 1.00 98.25 183 LYS A C 1
ATOM 1378 O O . LYS A 1 183 ? 5.430 5.918 12.837 1.00 98.25 183 LYS A O 1
ATOM 1383 N N . GLU A 1 184 ? 6.782 4.606 11.601 1.00 97.94 184 GLU A N 1
ATOM 1384 C CA . GLU A 1 184 ? 6.122 4.850 10.317 1.00 97.94 184 GLU A CA 1
ATOM 1385 C C . GLU A 1 184 ? 4.684 4.316 10.334 1.00 97.94 184 GLU A C 1
ATOM 1387 O O . GLU A 1 184 ? 3.756 5.052 10.002 1.00 97.94 184 GLU A O 1
ATOM 1392 N N . PHE A 1 185 ? 4.472 3.088 10.819 1.00 97.88 185 PHE A N 1
ATOM 1393 C CA . PHE A 1 185 ? 3.151 2.453 10.861 1.00 97.88 185 PHE A CA 1
ATOM 1394 C C . PHE A 1 185 ? 2.174 3.190 11.770 1.00 97.88 185 PHE A C 1
ATOM 1396 O O . PHE A 1 185 ? 1.033 3.397 11.378 1.00 97.88 185 PHE A O 1
ATOM 1403 N N . VAL A 1 186 ? 2.610 3.629 12.955 1.00 97.75 186 VAL A N 1
ATOM 1404 C CA . VAL A 1 186 ? 1.760 4.432 13.854 1.00 97.75 186 VAL A CA 1
ATOM 1405 C C . VAL A 1 186 ? 1.381 5.762 13.201 1.00 97.75 186 VAL A C 1
ATOM 1407 O O . VAL A 1 186 ? 0.250 6.218 13.327 1.00 97.75 186 VAL A O 1
ATOM 1410 N N . THR A 1 187 ? 2.304 6.374 12.457 1.00 98.56 187 THR A N 1
ATOM 1411 C CA . THR A 1 187 ? 2.018 7.621 11.735 1.00 98.56 187 THR A CA 1
ATOM 1412 C C . THR A 1 187 ? 1.005 7.385 10.613 1.00 98.56 187 THR A C 1
ATOM 1414 O O . THR A 1 187 ? 0.047 8.144 10.485 1.00 98.56 187 THR A O 1
ATOM 1417 N N . ALA A 1 188 ? 1.170 6.314 9.834 1.00 98.44 188 ALA A N 1
ATOM 1418 C CA . ALA A 1 188 ? 0.212 5.926 8.803 1.00 98.44 188 ALA A CA 1
ATOM 1419 C C . ALA A 1 188 ? -1.162 5.565 9.395 1.00 98.44 188 ALA A C 1
ATOM 1421 O O . ALA A 1 188 ? -2.185 5.949 8.835 1.00 98.44 188 ALA A O 1
ATOM 1422 N N . ASP A 1 189 ? -1.201 4.890 10.547 1.00 97.25 189 ASP A N 1
ATOM 1423 C CA . ASP A 1 189 ? -2.443 4.562 11.253 1.00 97.25 189 ASP A CA 1
ATOM 1424 C C . ASP A 1 189 ? -3.172 5.823 11.737 1.00 97.25 189 ASP A C 1
ATOM 1426 O O . ASP A 1 189 ? -4.388 5.896 11.585 1.00 97.25 189 ASP A O 1
ATOM 1430 N N . HIS A 1 190 ? -2.448 6.851 12.202 1.00 97.69 190 HIS A N 1
ATOM 1431 C CA . HIS A 1 190 ? -3.033 8.159 12.527 1.00 97.69 190 HIS A CA 1
ATOM 1432 C C . HIS A 1 190 ? -3.592 8.871 11.288 1.00 97.69 190 HIS A C 1
ATOM 1434 O O . HIS A 1 190 ? -4.709 9.374 11.336 1.00 97.69 190 HIS A O 1
ATOM 1440 N N . ILE A 1 191 ? -2.859 8.889 10.167 1.00 98.50 191 ILE A N 1
ATOM 1441 C CA . ILE A 1 191 ? -3.347 9.473 8.901 1.00 98.50 191 ILE A CA 1
ATOM 1442 C C . ILE A 1 191 ? -4.612 8.748 8.420 1.00 98.50 191 ILE A C 1
ATOM 1444 O O . ILE A 1 191 ? -5.537 9.364 7.896 1.00 98.50 191 ILE A O 1
ATOM 1448 N N . GLY A 1 192 ? -4.643 7.427 8.586 1.00 97.00 192 GLY A N 1
ATOM 1449 C CA . GLY A 1 192 ? -5.764 6.582 8.206 1.00 97.00 192 GLY A CA 1
ATOM 1450 C C . GLY A 1 192 ? -6.870 6.471 9.250 1.00 97.00 192 GLY A C 1
ATOM 1451 O O . GLY A 1 192 ? -7.841 5.773 8.979 1.00 97.00 192 GLY A O 1
ATOM 1452 N N . GLU A 1 193 ? -6.747 7.072 10.433 1.00 95.25 193 GLU A N 1
ATOM 1453 C CA . GLU A 1 193 ? -7.692 6.896 11.550 1.00 95.25 193 GLU A CA 1
ATOM 1454 C C . GLU A 1 193 ? -8.020 5.408 11.830 1.00 95.25 193 GLU A C 1
ATOM 1456 O O . GLU A 1 193 ? -9.182 4.975 11.911 1.00 95.25 193 GLU A O 1
ATOM 1461 N N . GLY A 1 194 ? -6.967 4.589 11.916 1.00 95.00 194 GLY A N 1
ATOM 1462 C CA . GLY A 1 194 ? -7.059 3.149 12.171 1.00 95.00 194 GLY A CA 1
ATOM 1463 C C . GLY A 1 194 ? -7.181 2.266 10.922 1.00 95.00 194 GLY A C 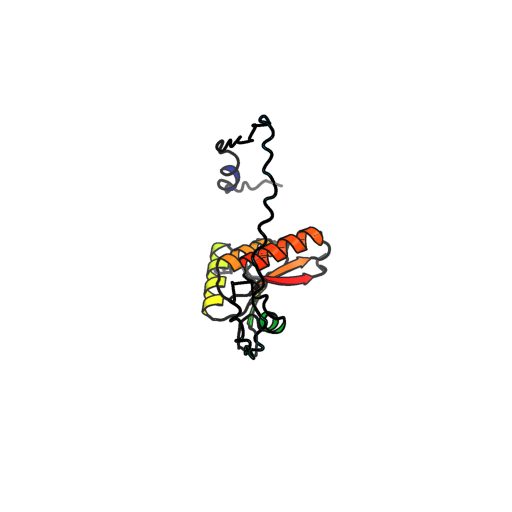1
ATOM 1464 O O . GLY A 1 194 ? -7.411 1.060 11.058 1.00 95.00 194 GLY A O 1
ATOM 1465 N N . ARG A 1 195 ? -7.070 2.839 9.713 1.00 97.06 195 ARG A N 1
ATOM 1466 C CA . ARG A 1 195 ? -7.213 2.140 8.417 1.00 97.06 195 ARG A CA 1
ATOM 1467 C C . ARG A 1 195 ? -5.890 1.666 7.795 1.00 97.06 195 ARG A C 1
ATOM 1469 O O . ARG A 1 195 ? -5.887 1.222 6.648 1.00 97.06 195 ARG A O 1
ATOM 1476 N N . PHE A 1 196 ? -4.769 1.737 8.511 1.00 97.94 196 PHE A N 1
ATOM 1477 C CA . PHE A 1 196 ? -3.504 1.190 8.014 1.00 97.94 196 PHE A CA 1
ATOM 1478 C C . PHE A 1 196 ? -3.397 -0.321 8.283 1.00 97.94 196 PHE A C 1
ATOM 1480 O O . PHE A 1 196 ? -3.637 -0.801 9.398 1.00 97.94 196 PHE A O 1
ATOM 1487 N N . GLY A 1 197 ? -3.009 -1.072 7.251 1.00 97.19 197 GLY A N 1
ATOM 1488 C CA . GLY A 1 197 ? -2.704 -2.501 7.325 1.00 97.19 197 GLY A CA 1
ATOM 1489 C C . GLY A 1 197 ? -1.213 -2.790 7.127 1.00 97.19 197 GLY A C 1
ATOM 1490 O O . GLY A 1 197 ? -0.520 -2.073 6.412 1.00 97.19 197 GLY A O 1
ATOM 1491 N N . LEU A 1 198 ? -0.712 -3.879 7.715 1.00 96.75 198 LEU A N 1
ATOM 1492 C CA . LEU A 1 198 ? 0.664 -4.341 7.509 1.00 96.75 198 LEU A CA 1
ATOM 1493 C C . LEU A 1 198 ? 0.671 -5.698 6.809 1.00 96.75 198 LEU A C 1
ATOM 1495 O O . LEU A 1 198 ? 0.057 -6.651 7.283 1.00 96.75 198 LEU A O 1
ATOM 1499 N N . ASN A 1 199 ? 1.416 -5.786 5.713 1.00 97.62 199 ASN A N 1
ATOM 1500 C CA . ASN A 1 199 ? 1.794 -7.030 5.061 1.00 97.62 199 ASN A CA 1
ATOM 1501 C C . ASN A 1 199 ? 3.303 -7.248 5.257 1.00 97.62 199 ASN A C 1
ATOM 1503 O O . ASN A 1 199 ? 4.117 -6.495 4.726 1.00 97.62 199 ASN A O 1
ATOM 1507 N N . LEU A 1 200 ? 3.684 -8.250 6.050 1.00 95.81 200 LEU A N 1
ATOM 1508 C CA . LEU A 1 200 ? 5.081 -8.535 6.382 1.00 95.81 200 LEU A CA 1
ATOM 1509 C C . LEU A 1 200 ? 5.593 -9.709 5.545 1.00 95.81 200 LEU A C 1
ATOM 1511 O O . LEU A 1 200 ? 5.005 -10.788 5.565 1.00 95.81 200 LEU A O 1
ATOM 1515 N N . VAL A 1 201 ? 6.705 -9.512 4.837 1.00 95.06 201 VAL A N 1
ATOM 1516 C CA . VAL A 1 201 ? 7.312 -10.528 3.966 1.00 95.06 201 VAL A CA 1
ATOM 1517 C C . VAL A 1 201 ? 8.799 -10.699 4.268 1.00 95.06 201 VAL A C 1
ATOM 1519 O O . VAL A 1 201 ? 9.469 -9.759 4.685 1.00 95.06 201 VAL A O 1
ATOM 1522 N N . CYS A 1 202 ? 9.350 -11.889 4.030 1.00 92.50 202 CYS A N 1
ATOM 1523 C CA . CYS A 1 202 ? 10.787 -12.137 4.217 1.00 92.50 202 CYS A CA 1
ATOM 1524 C C . CYS A 1 202 ? 11.637 -11.722 3.005 1.00 92.50 202 CYS A C 1
ATOM 1526 O O . CYS A 1 202 ? 12.844 -11.555 3.137 1.00 92.50 202 CYS A O 1
ATOM 1528 N N . GLY A 1 203 ? 11.013 -11.530 1.839 1.00 83.25 203 GLY A N 1
ATOM 1529 C CA . GLY A 1 203 ? 11.721 -11.463 0.560 1.00 83.25 203 GLY A CA 1
ATOM 1530 C C . GLY A 1 203 ? 12.109 -12.856 0.057 1.00 83.25 203 GLY A C 1
ATOM 1531 O O . GLY A 1 203 ? 12.278 -13.786 0.840 1.00 83.25 203 GLY A O 1
ATOM 1532 N N . TRP A 1 204 ? 12.175 -13.011 -1.263 1.00 78.88 204 TRP A N 1
ATOM 1533 C CA . TRP A 1 204 ? 12.503 -14.292 -1.908 1.00 78.88 204 TRP A CA 1
ATOM 1534 C C . TRP A 1 204 ? 13.189 -14.136 -3.272 1.00 78.88 204 TRP A C 1
ATOM 1536 O O . TRP A 1 204 ? 13.561 -15.132 -3.878 1.00 78.88 204 TRP A O 1
ATOM 1546 N N . ASN A 1 205 ? 13.315 -12.906 -3.782 1.00 71.25 205 ASN A N 1
ATOM 1547 C CA . ASN A 1 205 ? 13.863 -12.653 -5.109 1.00 71.25 205 ASN A CA 1
ATOM 1548 C C . ASN A 1 205 ? 15.396 -12.637 -5.048 1.00 71.25 205 ASN A C 1
ATOM 1550 O O . ASN A 1 205 ? 15.951 -11.809 -4.322 1.00 71.25 205 ASN A O 1
ATOM 1554 N N . GLU A 1 206 ? 16.025 -13.532 -5.808 1.00 54.88 206 GLU A N 1
ATOM 1555 C CA . GLU A 1 206 ? 17.480 -13.624 -6.012 1.00 54.88 206 GLU A CA 1
ATOM 1556 C C . GLU A 1 206 ? 17.970 -12.679 -7.121 1.00 54.88 206 GLU A C 1
ATOM 1558 O O . GLU A 1 206 ? 17.219 -12.446 -8.102 1.00 54.88 206 GLU A O 1
#

Secondary structure (DSSP, 8-state):
---------SHHHHTT-----------------------------------------PPP------------HHHHHTTT---SS--EEE-TTBTTTT-----TTS----HHHHHHHHHHHHHHT--EEE----SS---TTTTTT-SB--HHHHHHHHHHT-SS-EEEEEEETTTS-HHHHHHHHHHHHHHTTT-EEEEEE-----

Radius of gyration: 29.18 Å; chains: 1; bounding box: 59×54×89 Å

Sequence (206 aa):
MQPIAHDNVPAVRAALLSPALNVKTRSRLQSSGRAGSVREESRRTPGLAIRRGSARLLPLMESETGMDRVRSQRERAQMGSANRLKLGLFGANCSSGRAVTMVPERWSGSWPDCVALAKMADEAGIEFMLPIGRWKGYGGVTDYQGETFETVTWAAGLLASTQRLVVFGTVHAPLIAPLIAAKEFVTADHIGEGRFGLNLVCGWNE

Foldseek 3Di:
DDDDDDPDPPPVVVVPDDPDDDDPDDDDDDDDDDDDDDDDDDDDDDDDDDDPDPDDPDPDPPPPPDDQPDDDPVCLVCLVDPDPDAAEAEALQFWLRPDQDDDPPRRGSDLVVLLVVLAVCLVVVHREYEHDCDPAFPDDPSSGSRGGDQQLVSLLVNLLSHQRYAYEGEDAPVPDDVVVVVVSQVNSCVSNVNRYHYHYDNDDDD